Protein AF-A0A4R8MCN5-F1 (afdb_monomer_lite)

Secondary structure (DSSP, 8-state):
-PPPEEEEE-HHHHHHHHHHHHHHHHHHHHHHHHHHHTT------HHHHTT--HHHHHHHHHHHHHHHH-TTS-HHHHHHHHT--SHHHHHHHHHHHHHHT--EEEESS-HHHHHHHHHH-STT-HHHHHHHTTPPPEEEE-HHHHEEEETTEEEE---GGGGEEEE-SHHHHHHHHHHHHHHHHHHHTT--HHHHHHHHHHHHHHHHHHTT----TTTT----

Structure (mmCIF, N/CA/C/O backbone):
data_AF-A0A4R8MCN5-F1
#
_entry.id   AF-A0A4R8MCN5-F1
#
loop_
_atom_site.group_PDB
_atom_site.id
_atom_site.type_symbol
_atom_site.label_atom_id
_atom_site.label_alt_id
_atom_site.label_comp_id
_atom_site.label_asym_id
_atom_site.label_entity_id
_atom_site.label_seq_id
_atom_site.pdbx_PDB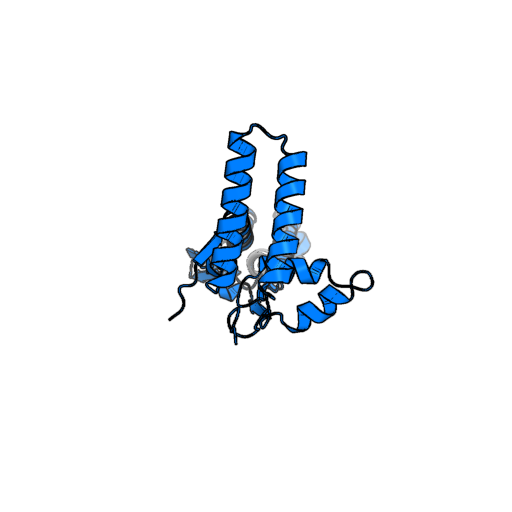_ins_code
_atom_site.Cartn_x
_atom_site.Cartn_y
_atom_site.Cartn_z
_atom_site.occupancy
_atom_site.B_iso_or_equiv
_atom_site.auth_seq_id
_atom_site.auth_comp_id
_atom_site.auth_asym_id
_atom_site.auth_atom_id
_atom_site.pdbx_PDB_model_num
ATOM 1 N N . MET A 1 1 ? 28.648 -15.786 -15.657 1.00 39.69 1 MET A N 1
ATOM 2 C CA . MET A 1 1 ? 27.556 -15.100 -14.932 1.00 39.69 1 MET A CA 1
ATOM 3 C C . MET A 1 1 ? 27.408 -13.731 -15.565 1.00 39.69 1 MET A C 1
ATOM 5 O O . MET A 1 1 ? 28.355 -12.964 -15.480 1.00 39.69 1 MET A O 1
ATOM 9 N N . ARG A 1 2 ? 26.317 -13.465 -16.293 1.00 49.84 2 ARG A N 1
ATOM 10 C CA . ARG A 1 2 ? 26.098 -12.144 -16.905 1.00 49.84 2 ARG A CA 1
ATOM 11 C C . ARG A 1 2 ? 25.697 -11.155 -15.814 1.00 49.84 2 ARG A C 1
ATOM 13 O O . ARG A 1 2 ? 24.770 -11.428 -15.052 1.00 49.84 2 ARG A O 1
ATOM 20 N N . ASN A 1 3 ? 26.426 -10.048 -15.721 1.00 54.88 3 ASN A N 1
ATOM 21 C CA . ASN A 1 3 ? 26.128 -8.972 -14.787 1.00 54.88 3 ASN A CA 1
ATOM 22 C C . ASN A 1 3 ? 24.794 -8.335 -15.191 1.00 54.88 3 ASN A C 1
ATOM 24 O O . ASN A 1 3 ? 24.663 -7.815 -16.295 1.00 54.88 3 ASN A O 1
ATOM 28 N N . LYS A 1 4 ? 23.791 -8.406 -14.309 1.00 66.62 4 LYS A N 1
ATOM 29 C CA . LYS A 1 4 ? 22.603 -7.554 -14.412 1.00 66.62 4 LYS A CA 1
ATOM 30 C C . LYS A 1 4 ? 23.067 -6.123 -14.183 1.00 66.62 4 LYS A C 1
ATOM 32 O O . LYS A 1 4 ? 23.623 -5.841 -13.122 1.00 66.62 4 LYS A O 1
ATOM 37 N N . GLU A 1 5 ? 22.841 -5.244 -15.145 1.00 76.00 5 GLU A N 1
ATOM 38 C CA . GLU A 1 5 ? 23.168 -3.832 -14.989 1.00 76.00 5 GLU A CA 1
ATOM 39 C C . GLU A 1 5 ? 21.899 -3.042 -14.715 1.00 76.00 5 GLU A C 1
ATOM 41 O O . GLU A 1 5 ? 20.904 -3.160 -15.430 1.00 76.00 5 GLU A O 1
ATOM 46 N N . LEU A 1 6 ? 21.908 -2.278 -13.627 1.00 80.19 6 LEU A N 1
ATOM 47 C CA . LEU A 1 6 ? 20.776 -1.448 -13.247 1.00 80.19 6 LEU A CA 1
ATOM 48 C C . LEU A 1 6 ? 20.632 -0.312 -14.260 1.00 80.19 6 LEU A C 1
ATOM 50 O O . LEU A 1 6 ? 21.482 0.568 -14.329 1.00 80.19 6 LEU A O 1
ATOM 54 N N . LEU A 1 7 ? 19.530 -0.321 -15.003 1.00 75.94 7 LEU A N 1
ATOM 55 C CA . LEU A 1 7 ? 19.188 0.742 -15.939 1.00 75.94 7 LEU A CA 1
ATOM 56 C C . LEU A 1 7 ? 18.540 1.920 -15.213 1.00 75.94 7 LEU A C 1
ATOM 58 O O . LEU A 1 7 ? 18.893 3.078 -15.419 1.00 75.94 7 LEU A O 1
ATOM 62 N N . GLN A 1 8 ? 17.555 1.616 -14.375 1.00 81.19 8 GLN A N 1
ATOM 63 C CA . GLN A 1 8 ? 16.770 2.625 -13.685 1.00 81.19 8 GLN A CA 1
ATOM 64 C C . GLN A 1 8 ? 16.222 2.056 -12.385 1.00 81.19 8 GLN A C 1
ATOM 66 O O . GLN A 1 8 ? 15.879 0.881 -12.291 1.00 81.19 8 GLN A O 1
ATOM 71 N N . HIS A 1 9 ? 16.090 2.922 -11.391 1.00 85.69 9 HIS A N 1
ATOM 72 C CA . HIS A 1 9 ? 15.306 2.669 -10.194 1.00 85.69 9 HIS A CA 1
ATOM 73 C C . HIS A 1 9 ? 14.245 3.764 -10.095 1.00 85.69 9 HIS A C 1
ATOM 75 O O . HIS A 1 9 ? 14.597 4.935 -9.952 1.00 85.69 9 HIS A O 1
ATOM 81 N N . ASP A 1 10 ? 12.962 3.406 -10.187 1.00 84.75 10 ASP A N 1
ATOM 82 C CA . ASP A 1 10 ? 11.858 4.344 -9.954 1.00 84.75 10 ASP A CA 1
ATOM 83 C C . ASP A 1 10 ? 11.657 4.567 -8.447 1.00 84.75 10 ASP A C 1
ATOM 85 O O . ASP A 1 10 ? 10.748 4.039 -7.799 1.00 84.75 10 ASP A O 1
ATOM 89 N N . GLN A 1 11 ? 12.569 5.353 -7.873 1.00 90.38 11 GLN A N 1
ATOM 90 C CA . GLN A 1 11 ? 12.555 5.704 -6.456 1.00 90.38 11 GLN A CA 1
ATOM 91 C C . GLN A 1 11 ? 11.275 6.446 -6.070 1.00 90.38 11 GLN A C 1
ATOM 93 O O . GLN A 1 11 ? 10.761 6.260 -4.971 1.00 90.38 11 GLN A O 1
ATOM 98 N N . GLU A 1 12 ? 10.729 7.283 -6.952 1.00 89.81 12 GLU A N 1
ATOM 99 C CA . GLU A 1 12 ? 9.512 8.024 -6.638 1.00 89.81 12 GLU A CA 1
ATOM 100 C C . GLU A 1 12 ? 8.306 7.096 -6.519 1.00 89.81 12 GLU A C 1
ATOM 102 O O . GLU A 1 12 ? 7.503 7.248 -5.592 1.00 89.81 12 GLU A O 1
ATOM 107 N N . TYR A 1 13 ? 8.167 6.134 -7.436 1.00 88.06 13 TYR A N 1
ATOM 108 C CA . TYR A 1 13 ? 7.097 5.151 -7.363 1.00 88.06 13 TYR A CA 1
ATOM 109 C C . TYR A 1 13 ? 7.250 4.241 -6.147 1.00 88.06 13 TYR A C 1
ATOM 111 O O . TYR A 1 13 ? 6.264 4.040 -5.435 1.00 88.06 13 TYR A O 1
ATOM 119 N N . GLU A 1 14 ? 8.470 3.797 -5.832 1.00 92.75 14 GLU A N 1
ATOM 120 C CA . GLU A 1 14 ? 8.752 3.052 -4.600 1.00 92.75 14 GLU A CA 1
ATOM 121 C C . GLU A 1 14 ? 8.308 3.836 -3.358 1.00 92.75 14 GLU A C 1
ATOM 123 O O . GLU A 1 14 ? 7.578 3.315 -2.513 1.00 92.75 14 GLU A O 1
ATOM 128 N N . GLN A 1 15 ? 8.684 5.114 -3.252 1.00 95.81 15 GLN A N 1
ATOM 129 C CA . GLN A 1 15 ? 8.311 5.943 -2.105 1.00 95.81 15 GLN A CA 1
ATOM 130 C C . GLN A 1 15 ? 6.799 6.174 -2.023 1.00 95.81 15 GLN A C 1
ATOM 132 O O . GLN A 1 15 ? 6.232 6.143 -0.929 1.00 95.81 15 GLN A O 1
ATOM 137 N N . ARG A 1 16 ? 6.115 6.379 -3.157 1.00 94.38 16 ARG A N 1
ATOM 138 C CA . ARG A 1 16 ? 4.643 6.459 -3.189 1.00 94.38 16 ARG A CA 1
ATOM 139 C C . ARG A 1 16 ? 4.008 5.148 -2.731 1.00 94.38 16 ARG A C 1
ATOM 141 O O . ARG A 1 16 ? 3.055 5.179 -1.957 1.00 94.38 16 ARG A O 1
ATOM 148 N N . PHE A 1 17 ? 4.545 4.012 -3.170 1.00 94.69 17 PHE A N 1
ATOM 149 C CA . PHE A 1 17 ? 4.073 2.695 -2.761 1.00 94.69 17 PHE A CA 1
ATOM 150 C C . PHE A 1 17 ? 4.235 2.491 -1.250 1.00 94.69 17 PHE A C 1
ATOM 152 O O . PHE A 1 17 ? 3.258 2.182 -0.574 1.00 94.69 17 PHE A O 1
ATOM 159 N N . ILE A 1 18 ? 5.424 2.755 -0.698 1.00 96.44 18 ILE A N 1
ATOM 160 C CA . ILE A 1 18 ? 5.694 2.676 0.746 1.00 96.44 18 ILE A CA 1
ATOM 161 C C . ILE A 1 18 ? 4.731 3.570 1.533 1.00 96.44 18 ILE A C 1
ATOM 163 O O . ILE A 1 18 ? 4.124 3.100 2.494 1.00 96.44 18 ILE A O 1
ATOM 167 N N . LYS A 1 19 ? 4.532 4.825 1.105 1.00 95.62 19 LYS A N 1
ATOM 168 C CA . LYS A 1 19 ? 3.582 5.750 1.745 1.00 95.62 19 LYS A CA 1
ATOM 169 C C . LYS A 1 19 ? 2.155 5.211 1.737 1.00 95.62 19 LYS A C 1
ATOM 171 O O . LYS A 1 19 ? 1.472 5.289 2.750 1.00 95.62 19 LYS A O 1
ATOM 176 N N . ASN A 1 20 ? 1.715 4.607 0.634 1.00 93.81 20 ASN A N 1
ATOM 177 C CA . ASN A 1 20 ? 0.391 3.990 0.566 1.00 93.81 20 ASN A CA 1
ATOM 178 C C . ASN A 1 20 ? 0.242 2.830 1.562 1.00 93.81 20 ASN A C 1
ATOM 180 O O . ASN A 1 20 ? -0.807 2.703 2.186 1.00 93.81 20 ASN A O 1
ATOM 184 N N . ILE A 1 21 ? 1.286 2.016 1.755 1.00 96.50 21 ILE A N 1
ATOM 185 C CA . ILE A 1 21 ? 1.293 0.964 2.785 1.00 96.50 21 ILE A CA 1
ATOM 186 C C . ILE A 1 21 ? 1.273 1.578 4.199 1.00 96.50 21 ILE A C 1
ATOM 188 O O . ILE A 1 21 ? 0.597 1.058 5.085 1.00 96.50 21 ILE A O 1
ATOM 192 N N . GLN A 1 22 ? 1.956 2.708 4.415 1.00 95.75 22 GLN A N 1
ATOM 193 C CA . GLN A 1 22 ? 1.977 3.433 5.696 1.00 95.75 22 GLN A CA 1
ATOM 194 C C . GLN A 1 22 ? 0.625 4.056 6.086 1.00 95.75 22 GLN A C 1
ATOM 196 O O . GLN A 1 22 ? 0.376 4.240 7.276 1.00 95.75 22 GLN A O 1
ATOM 201 N N . LEU A 1 23 ? -0.295 4.281 5.143 1.00 94.38 23 LEU A N 1
ATOM 202 C CA . LEU A 1 23 ? -1.658 4.733 5.467 1.00 94.38 23 LEU A CA 1
ATOM 203 C C . LEU A 1 23 ? -2.412 3.740 6.368 1.00 94.38 23 LEU A C 1
ATOM 205 O O . LEU A 1 23 ? -3.308 4.127 7.116 1.00 94.38 23 LEU A O 1
ATOM 209 N N . VAL A 1 24 ? -2.061 2.453 6.314 1.00 96.00 24 VAL A N 1
ATOM 210 C CA . VAL A 1 24 ? -2.699 1.407 7.121 1.00 96.00 24 VAL A CA 1
ATOM 211 C C . VAL A 1 24 ? -2.459 1.632 8.621 1.00 96.00 24 VAL A C 1
ATOM 213 O O . VAL A 1 24 ? -3.446 1.793 9.343 1.00 96.00 24 VAL A O 1
ATOM 216 N N . PRO A 1 25 ? -1.210 1.673 9.133 1.00 96.38 25 PRO A N 1
ATOM 217 C CA . PRO A 1 25 ? -0.972 1.973 10.542 1.00 96.38 25 PRO A CA 1
ATOM 218 C C . PRO A 1 25 ? -1.459 3.371 10.950 1.00 96.38 25 PRO A C 1
ATOM 220 O O . PRO A 1 25 ? -1.897 3.531 12.086 1.00 96.38 25 PRO A O 1
ATOM 223 N N . GLU A 1 26 ? -1.472 4.359 10.046 1.00 96.00 26 GLU A N 1
ATOM 224 C CA . GLU A 1 26 ? -2.061 5.679 10.327 1.00 96.00 26 GLU A CA 1
ATOM 225 C C . GLU A 1 26 ? -3.566 5.599 10.624 1.00 96.00 26 GLU A C 1
ATOM 227 O O . GLU A 1 26 ? -4.039 6.215 11.580 1.00 96.00 26 GLU A O 1
ATOM 232 N N . ILE A 1 27 ? -4.323 4.806 9.856 1.00 97.31 27 ILE A N 1
ATOM 233 C CA . ILE A 1 27 ? -5.752 4.581 10.121 1.00 97.31 27 ILE A CA 1
ATOM 234 C C . ILE A 1 27 ? -5.952 3.836 11.444 1.00 97.31 27 ILE A C 1
ATOM 236 O O . ILE A 1 27 ? -6.871 4.172 12.190 1.00 97.31 27 ILE A O 1
ATOM 240 N N . LEU A 1 28 ? -5.097 2.861 11.766 1.00 97.56 28 LEU A N 1
ATOM 241 C CA . LEU A 1 28 ? -5.179 2.134 13.038 1.00 97.56 28 LEU A CA 1
ATOM 242 C C . LEU A 1 28 ? -4.939 3.055 14.241 1.00 97.56 28 LEU A C 1
ATOM 244 O O . LEU A 1 28 ? -5.709 3.019 15.201 1.00 97.56 28 LEU A O 1
ATOM 248 N N . GLU A 1 29 ? -3.924 3.919 14.177 1.00 97.12 29 GLU A N 1
ATOM 249 C CA . GLU A 1 29 ? -3.679 4.933 15.210 1.00 97.12 29 GLU A CA 1
ATOM 250 C C . GLU A 1 29 ? -4.826 5.948 15.288 1.00 97.12 29 GLU A C 1
ATOM 252 O O . GLU A 1 29 ? -5.280 6.311 16.376 1.00 97.12 29 GLU A O 1
ATOM 257 N N . ALA A 1 30 ? -5.357 6.391 14.145 1.00 97.19 30 ALA A N 1
ATOM 258 C CA . ALA A 1 30 ? -6.505 7.291 14.112 1.00 97.19 30 ALA A CA 1
ATOM 259 C C . ALA A 1 30 ? -7.751 6.657 14.754 1.00 97.19 30 ALA A C 1
ATOM 261 O O . ALA A 1 30 ? -8.428 7.317 15.544 1.00 97.19 30 ALA A O 1
ATOM 262 N N . ALA A 1 31 ? -8.020 5.377 14.482 1.00 97.69 31 ALA A N 1
ATOM 263 C CA . ALA A 1 31 ? -9.118 4.627 15.084 1.00 97.69 31 ALA A CA 1
ATOM 264 C C . ALA A 1 31 ? -8.932 4.459 16.598 1.00 97.69 31 ALA A C 1
ATOM 266 O O . ALA A 1 31 ? -9.861 4.717 17.362 1.00 97.69 31 ALA A O 1
ATOM 267 N N . LYS A 1 32 ? -7.722 4.110 17.049 1.00 97.00 32 LYS A N 1
ATOM 268 C CA . LYS A 1 32 ? -7.367 4.016 18.474 1.00 97.00 32 LYS A CA 1
ATOM 269 C C . LYS A 1 32 ? -7.594 5.343 19.207 1.00 97.00 32 LYS A C 1
ATOM 271 O O . LYS A 1 32 ? -8.209 5.373 20.271 1.00 97.00 32 LYS A O 1
ATOM 276 N N . ASN A 1 33 ? -7.149 6.449 18.615 1.00 96.75 33 ASN A N 1
ATOM 277 C CA . ASN A 1 33 ? -7.348 7.786 19.172 1.00 96.75 33 ASN A CA 1
ATOM 278 C C . ASN A 1 33 ? -8.823 8.199 19.181 1.00 96.75 33 ASN A C 1
ATOM 280 O O . ASN A 1 33 ? -9.281 8.837 20.127 1.00 96.75 33 ASN A O 1
ATOM 284 N N . GLU A 1 34 ? -9.577 7.844 18.142 1.00 97.56 34 GLU A N 1
ATOM 285 C CA . GLU A 1 34 ? -11.009 8.122 18.081 1.00 97.56 34 GLU A CA 1
ATOM 286 C C . GLU A 1 34 ? -11.785 7.329 19.140 1.00 97.56 34 GLU A C 1
ATOM 288 O O . GLU A 1 34 ? -12.610 7.918 19.827 1.00 97.56 34 GLU A O 1
ATOM 293 N N . LEU A 1 35 ? -11.464 6.051 19.374 1.00 97.50 35 LEU A N 1
ATOM 294 C CA . LEU A 1 35 ? -12.049 5.268 20.474 1.00 97.50 35 LEU A CA 1
ATOM 295 C C . LEU A 1 35 ? -11.851 5.970 21.828 1.00 97.50 35 LEU A C 1
ATOM 297 O O . LEU A 1 35 ? -12.805 6.144 22.588 1.00 97.50 35 LEU A O 1
ATOM 301 N N . SER A 1 36 ? -10.637 6.455 22.100 1.00 95.81 36 SER A N 1
ATOM 302 C CA . SER A 1 36 ? -10.345 7.232 23.311 1.00 95.81 36 SER A CA 1
ATOM 303 C C . SER A 1 36 ? -11.163 8.532 23.394 1.00 95.81 36 SER A C 1
ATOM 305 O O . SER A 1 36 ? -11.709 8.847 24.453 1.00 95.81 36 SER A O 1
ATOM 307 N N . LYS A 1 37 ? -11.305 9.275 22.284 1.00 95.75 37 LYS A N 1
ATOM 308 C CA . LYS A 1 37 ? -12.137 10.497 22.215 1.00 95.75 37 LYS A CA 1
ATOM 309 C C . LYS A 1 37 ? -13.611 10.212 22.482 1.00 95.75 37 LYS A C 1
ATOM 311 O O . LYS A 1 37 ? -14.267 10.987 23.171 1.00 95.75 37 LYS A O 1
ATOM 316 N N . GLN A 1 38 ? -14.096 9.069 22.011 1.00 95.06 38 GLN A N 1
ATOM 317 C CA . GLN A 1 38 ? -15.454 8.581 22.235 1.00 95.06 38 GLN A CA 1
ATOM 318 C C . GLN A 1 38 ? -15.645 7.950 23.630 1.00 95.06 38 GLN A C 1
ATOM 320 O O . GLN A 1 38 ? -16.628 7.263 23.880 1.00 95.06 38 GLN A O 1
ATOM 325 N N . LYS A 1 39 ? -14.728 8.203 24.579 1.00 93.44 39 LYS A N 1
ATOM 326 C CA . LYS A 1 39 ? -14.790 7.745 25.980 1.00 93.44 39 LYS A CA 1
ATOM 327 C C . LYS A 1 39 ? -14.739 6.218 26.148 1.00 93.44 39 LYS A C 1
ATOM 329 O O . LYS A 1 39 ? -15.109 5.705 27.211 1.00 93.44 39 LYS A O 1
ATOM 334 N N . VAL A 1 40 ? -14.230 5.488 25.153 1.00 95.25 40 VAL A N 1
ATOM 335 C CA . VAL A 1 40 ? -13.933 4.057 25.274 1.00 95.25 40 VAL A CA 1
ATOM 336 C C . VAL A 1 40 ? -12.663 3.895 26.108 1.00 95.25 40 VAL A C 1
ATOM 338 O O . VAL A 1 40 ? -11.576 4.279 25.683 1.00 95.25 40 VAL A O 1
ATOM 341 N N . LYS A 1 41 ? -12.768 3.314 27.310 1.00 92.88 41 LYS A N 1
ATOM 342 C CA . LYS A 1 41 ? -11.584 2.952 28.105 1.00 92.88 41 LYS A CA 1
ATOM 343 C C . LYS A 1 41 ? -10.985 1.668 27.544 1.00 92.88 41 LYS A C 1
ATOM 345 O O . LYS A 1 41 ? -11.602 0.610 27.642 1.00 92.88 41 LYS A O 1
ATOM 350 N N . HIS A 1 42 ? -9.780 1.755 26.991 1.00 92.31 42 HIS A N 1
ATOM 351 C CA . HIS A 1 42 ? -9.103 0.613 26.389 1.00 92.31 42 HIS A CA 1
ATOM 352 C C . HIS A 1 42 ? -7.587 0.644 26.606 1.00 92.31 42 HIS A C 1
ATOM 354 O O . HIS A 1 42 ? -6.980 1.699 26.763 1.00 92.31 42 HIS A O 1
ATOM 360 N N . ASN A 1 43 ? -6.964 -0.531 26.548 1.00 93.19 43 ASN A N 1
ATOM 361 C CA . ASN A 1 43 ? -5.512 -0.720 26.455 1.00 93.19 43 ASN A CA 1
ATOM 362 C C . ASN A 1 43 ? -5.095 -1.301 25.089 1.00 93.19 43 ASN A C 1
ATOM 364 O O . ASN A 1 43 ? -3.986 -1.825 24.965 1.00 93.19 43 ASN A O 1
ATOM 368 N N . LEU A 1 44 ? -5.994 -1.203 24.096 1.00 94.56 44 LEU A N 1
ATOM 369 C CA . LEU A 1 44 ? -5.826 -1.757 22.753 1.00 94.56 44 LEU A CA 1
ATOM 370 C C . LEU A 1 44 ? -4.505 -1.322 22.122 1.00 94.56 44 LEU A C 1
ATOM 372 O O . LEU A 1 44 ? -4.116 -0.151 22.171 1.00 94.56 44 LEU A O 1
ATOM 376 N N . LYS A 1 45 ? -3.854 -2.298 21.508 1.00 95.88 45 LYS A N 1
ATOM 377 C CA . LYS A 1 45 ? -2.661 -2.171 20.684 1.00 95.88 45 LYS A CA 1
ATOM 378 C C . LYS A 1 45 ? -3.049 -2.066 19.213 1.00 95.88 45 LYS A C 1
ATOM 380 O O . LYS A 1 45 ? -4.149 -2.464 18.836 1.00 95.88 45 LYS A O 1
ATOM 385 N N . LEU A 1 46 ? -2.149 -1.578 18.359 1.00 95.44 46 LEU A N 1
ATOM 386 C CA . LEU A 1 46 ? -2.400 -1.569 16.909 1.00 95.44 46 LEU A CA 1
ATOM 387 C C . LEU A 1 46 ? -2.686 -2.972 16.368 1.00 95.44 46 LEU A C 1
ATOM 389 O O . LEU A 1 46 ? -3.590 -3.141 15.554 1.00 95.44 46 LEU A O 1
ATOM 393 N N . SER A 1 47 ? -1.981 -3.986 16.876 1.00 95.50 47 SER A N 1
ATOM 394 C CA . SER A 1 47 ? -2.240 -5.387 16.527 1.00 95.50 47 SER A CA 1
ATOM 395 C C . SER A 1 47 ? -3.650 -5.860 16.887 1.00 95.50 47 SER A C 1
ATOM 397 O O . SER A 1 47 ? -4.167 -6.752 16.225 1.00 95.50 47 SER A O 1
ATOM 399 N N . ASP A 1 48 ? -4.293 -5.277 17.901 1.00 95.25 48 ASP A N 1
ATOM 400 C CA . ASP A 1 48 ? -5.659 -5.657 18.286 1.00 95.25 48 ASP A CA 1
ATOM 401 C C . ASP A 1 48 ? -6.697 -5.090 17.306 1.00 95.25 48 ASP A C 1
ATOM 403 O O . ASP A 1 48 ? -7.783 -5.643 17.155 1.00 95.25 48 ASP A O 1
ATOM 407 N N . LEU A 1 49 ? -6.338 -4.008 16.608 1.00 95.81 49 LEU A N 1
ATOM 408 C CA . LEU A 1 49 ? -7.178 -3.308 15.638 1.00 95.81 49 LEU A CA 1
ATOM 409 C C . LEU A 1 49 ? -6.957 -3.790 14.192 1.00 95.81 49 LEU A C 1
ATOM 411 O O . LEU A 1 49 ? -7.710 -3.406 13.300 1.00 95.81 49 LEU A O 1
ATOM 415 N N . GLN A 1 50 ? -5.963 -4.646 13.935 1.00 94.12 50 GLN A N 1
ATOM 416 C CA . GLN A 1 50 ? -5.549 -5.039 12.576 1.00 94.12 50 GLN A CA 1
ATOM 417 C C . GLN A 1 50 ? -6.620 -5.795 11.764 1.00 94.12 50 GLN A C 1
ATOM 419 O O . GLN A 1 50 ? -6.508 -5.948 10.555 1.00 94.12 50 GLN A O 1
ATOM 424 N N . ASN A 1 51 ? -7.669 -6.294 12.418 1.00 91.25 51 ASN A N 1
ATOM 425 C CA . ASN A 1 51 ? -8.802 -6.941 11.752 1.00 91.25 51 ASN A CA 1
ATOM 426 C C . ASN A 1 51 ? -9.863 -5.939 11.259 1.00 91.25 51 ASN A C 1
ATOM 428 O O . ASN A 1 51 ? -10.855 -6.347 10.656 1.00 91.25 51 ASN A O 1
ATOM 432 N N . GLY A 1 52 ? -9.685 -4.644 11.537 1.00 93.44 52 GLY A N 1
ATOM 433 C CA . GLY A 1 52 ? -10.612 -3.604 11.117 1.00 93.44 52 GLY A CA 1
ATOM 434 C C . GLY A 1 52 ? -11.974 -3.681 11.799 1.00 93.44 52 GLY A C 1
ATOM 435 O O . GLY A 1 52 ? -12.967 -3.389 11.150 1.00 93.44 52 GLY A O 1
ATOM 436 N N . LEU A 1 53 ? -12.060 -4.116 13.060 1.00 95.06 53 LEU A N 1
ATOM 437 C CA . LEU A 1 53 ? -13.322 -4.198 13.814 1.00 95.06 53 LEU A CA 1
ATOM 438 C C . LEU A 1 53 ? -13.497 -3.016 14.786 1.00 95.06 53 LEU A C 1
ATOM 440 O O . LEU A 1 53 ? -13.799 -3.203 15.967 1.00 95.06 53 LEU A O 1
ATOM 444 N N . PHE A 1 54 ? -13.291 -1.786 14.311 1.00 97.31 54 PHE A N 1
ATOM 445 C CA . PHE A 1 54 ? -13.267 -0.585 15.156 1.00 97.31 54 PHE A CA 1
ATOM 446 C C . PHE A 1 54 ? -14.628 -0.302 15.796 1.00 97.31 54 PHE A C 1
ATOM 448 O O . PHE A 1 54 ? -14.706 -0.060 17.003 1.00 97.31 54 PHE A O 1
ATOM 455 N N . VAL A 1 55 ? -15.707 -0.382 15.009 1.00 97.25 55 VAL A N 1
ATOM 456 C CA . VAL A 1 55 ? -17.075 -0.145 15.497 1.00 97.25 55 VAL A CA 1
ATOM 457 C C . VAL A 1 55 ? -17.443 -1.177 16.557 1.00 97.25 55 VAL A C 1
ATOM 459 O O . VAL A 1 55 ? -18.022 -0.833 17.580 1.00 97.25 55 VAL A O 1
ATOM 462 N N . LYS A 1 56 ? -17.018 -2.432 16.383 1.00 96.56 56 LYS A N 1
ATOM 463 C CA . LYS A 1 56 ? -17.260 -3.496 17.364 1.00 96.56 56 LYS A CA 1
ATOM 464 C C . LYS A 1 56 ? -16.625 -3.187 18.723 1.00 96.56 56 LYS A C 1
ATOM 466 O O . LYS A 1 56 ? -17.251 -3.433 19.751 1.00 96.56 56 LYS A O 1
ATOM 471 N N . HIS A 1 57 ? -15.409 -2.635 18.751 1.00 96.06 57 HIS A N 1
ATOM 472 C CA . HIS A 1 57 ? -14.773 -2.219 20.007 1.00 96.06 57 HIS A CA 1
ATOM 473 C C . HIS A 1 57 ? -15.560 -1.112 20.713 1.00 96.06 57 HIS A C 1
ATOM 475 O O . HIS A 1 57 ? -15.757 -1.186 21.928 1.00 96.06 57 HIS A O 1
ATOM 481 N N . PHE A 1 58 ? -16.044 -0.124 19.956 1.00 97.50 58 PHE A N 1
ATOM 482 C CA . PHE A 1 58 ? -16.914 0.931 20.472 1.00 97.50 58 PHE A CA 1
ATOM 483 C C . PHE A 1 58 ? -18.227 0.359 21.024 1.00 97.50 58 PHE A C 1
ATOM 485 O O . PHE A 1 58 ? -18.565 0.597 22.187 1.00 97.50 58 PHE A O 1
ATOM 492 N N . THR A 1 59 ? -18.930 -0.447 20.224 1.00 96.38 59 THR A N 1
ATOM 493 C CA . THR A 1 59 ? -20.239 -1.000 20.578 1.00 96.38 59 THR A CA 1
ATOM 494 C C . THR A 1 59 ? -20.162 -1.859 21.829 1.00 96.38 59 THR A C 1
ATOM 496 O O . THR A 1 59 ? -20.851 -1.571 22.805 1.00 96.38 59 THR A O 1
ATOM 499 N N . ASN A 1 60 ? -19.240 -2.825 21.863 1.00 95.81 60 ASN A N 1
ATOM 500 C CA . ASN A 1 60 ? -19.089 -3.735 22.998 1.00 95.81 60 ASN A CA 1
ATOM 501 C C . ASN A 1 60 ? -18.812 -2.991 24.314 1.00 95.81 60 ASN A C 1
ATOM 503 O O . ASN A 1 60 ? -19.345 -3.352 25.369 1.00 95.81 60 ASN A O 1
ATOM 507 N N . TYR A 1 61 ? -17.969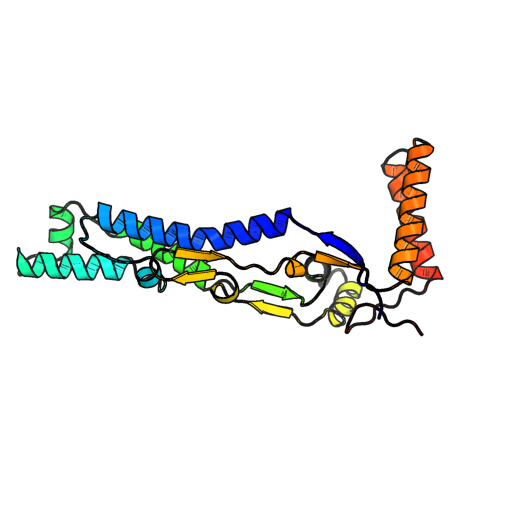 -1.953 24.276 1.00 96.75 61 TYR A N 1
ATOM 508 C CA . TYR A 1 61 ? -17.668 -1.165 25.467 1.00 96.75 61 TYR A CA 1
ATOM 509 C C . TYR A 1 61 ? -18.908 -0.421 25.962 1.00 96.75 61 TYR A C 1
ATOM 511 O O . TYR A 1 61 ? -19.255 -0.516 27.140 1.00 96.75 61 TYR A O 1
ATOM 519 N N . HIS A 1 62 ? -19.588 0.295 25.070 1.00 96.06 62 HIS A N 1
ATOM 520 C CA . HIS A 1 62 ? -20.722 1.133 25.436 1.00 96.06 62 HIS A CA 1
ATOM 521 C C . HIS A 1 62 ? -21.965 0.333 25.816 1.00 96.06 62 HIS A C 1
ATOM 523 O O . HIS A 1 62 ? -22.649 0.726 26.755 1.00 96.06 62 HIS A O 1
ATOM 529 N N . GLU A 1 63 ? -22.215 -0.819 25.195 1.00 95.62 63 GLU A N 1
ATOM 530 C CA . GLU A 1 63 ? -23.251 -1.751 25.655 1.00 95.62 63 GLU A CA 1
ATOM 531 C C . GLU A 1 63 ? -22.956 -2.239 27.076 1.00 95.62 63 GLU A C 1
ATOM 533 O O . GLU A 1 63 ? -23.834 -2.231 27.938 1.00 95.62 63 GLU A O 1
ATOM 538 N N . THR A 1 64 ? -21.695 -2.575 27.366 1.00 95.06 64 THR A N 1
ATOM 539 C CA . THR A 1 64 ? -21.277 -2.976 28.716 1.00 95.06 64 THR A CA 1
ATOM 540 C C . THR A 1 64 ? -21.457 -1.842 29.728 1.00 95.06 64 THR A C 1
ATOM 542 O O . THR A 1 64 ? -21.890 -2.092 30.851 1.00 95.06 64 THR A O 1
ATOM 545 N N . GLN A 1 65 ? -21.126 -0.595 29.368 1.00 94.94 65 GLN A N 1
ATOM 546 C CA . GLN A 1 65 ? -21.336 0.555 30.256 1.00 94.94 65 GLN A CA 1
ATOM 547 C C . GLN A 1 65 ? -22.828 0.832 30.465 1.00 94.94 65 GLN A C 1
ATOM 549 O O . GLN A 1 65 ? -23.256 0.983 31.607 1.00 94.94 65 GLN A O 1
ATOM 554 N N . LYS A 1 66 ? -23.629 0.836 29.394 1.00 95.31 66 LYS A N 1
ATOM 555 C CA . LYS A 1 66 ? -25.086 0.984 29.469 1.00 95.31 66 LYS A CA 1
ATOM 556 C C . LYS A 1 66 ? -25.681 -0.056 30.411 1.00 95.31 66 LYS A C 1
ATOM 558 O O . LYS A 1 66 ? -26.362 0.313 31.354 1.00 95.31 66 LYS A O 1
ATOM 563 N N . ASN A 1 67 ? -25.348 -1.334 30.231 1.00 93.75 67 ASN A N 1
ATOM 564 C CA . ASN A 1 67 ? -25.876 -2.417 31.063 1.00 93.75 67 ASN A CA 1
ATOM 565 C C . ASN A 1 67 ? -25.494 -2.291 32.547 1.00 93.75 67 ASN A C 1
ATOM 567 O O . ASN A 1 67 ? -26.206 -2.804 33.404 1.00 93.75 67 ASN A O 1
ATOM 571 N N . LYS A 1 68 ? -24.391 -1.602 32.865 1.00 93.31 68 LYS A N 1
ATOM 572 C CA . LYS A 1 68 ? -23.963 -1.347 34.249 1.00 93.31 68 LYS A CA 1
ATOM 573 C C . LYS A 1 68 ? -24.665 -0.158 34.897 1.00 93.31 68 LYS A C 1
ATOM 575 O O . LYS A 1 68 ? -24.906 -0.200 36.097 1.00 93.31 68 LYS A O 1
ATOM 580 N N . PHE A 1 69 ? -24.933 0.904 34.140 1.00 89.06 69 PHE A N 1
ATOM 581 C CA . PHE A 1 69 ? -25.434 2.164 34.700 1.00 89.06 69 PHE A CA 1
ATOM 582 C C . PHE A 1 69 ? -26.925 2.397 34.448 1.00 89.06 69 PHE A C 1
ATOM 584 O O . PHE A 1 69 ? -27.586 3.003 35.284 1.00 89.06 69 PHE A O 1
ATOM 591 N N . ILE A 1 70 ? -27.445 1.942 33.305 1.00 89.81 70 ILE A N 1
ATOM 592 C CA . ILE A 1 70 ? -28.832 2.140 32.863 1.00 89.81 70 ILE A CA 1
ATOM 593 C C . ILE A 1 70 ? -29.294 0.905 32.049 1.00 89.81 70 ILE A C 1
ATOM 595 O O . ILE A 1 70 ? -29.435 0.980 30.825 1.00 89.81 70 ILE A O 1
ATOM 599 N N . PRO A 1 71 ? -29.479 -0.266 32.689 1.00 88.31 71 PRO A N 1
ATOM 600 C CA . PRO A 1 71 ? -29.715 -1.535 31.992 1.00 88.31 71 PRO A CA 1
ATOM 601 C C . PRO A 1 71 ? -30.926 -1.513 31.055 1.00 88.31 71 PRO A C 1
ATOM 603 O O . PRO A 1 71 ? -30.833 -2.053 29.952 1.00 88.31 71 PRO A O 1
ATOM 606 N N . ASP A 1 72 ? -31.990 -0.803 31.428 1.00 90.44 72 ASP A N 1
ATOM 607 C CA . ASP A 1 72 ? -33.244 -0.748 30.668 1.00 90.44 72 ASP A CA 1
ATOM 608 C C . ASP A 1 72 ? -33.272 0.335 29.576 1.00 90.44 72 ASP A C 1
ATOM 610 O O . ASP A 1 72 ? -34.228 0.405 28.807 1.00 90.44 72 ASP A O 1
ATOM 614 N N . ALA A 1 73 ? -32.241 1.185 29.475 1.00 88.25 73 ALA A N 1
ATOM 615 C CA . ALA A 1 73 ? -32.198 2.210 28.432 1.00 88.25 73 ALA A CA 1
ATOM 616 C C . ALA A 1 73 ? -32.012 1.595 27.040 1.00 88.25 73 ALA A C 1
ATOM 618 O O . ALA A 1 73 ? -31.257 0.630 26.867 1.00 88.25 73 ALA A O 1
ATOM 619 N N . ASP A 1 74 ? -32.624 2.212 26.028 1.00 93.69 74 ASP A N 1
ATOM 620 C CA . ASP A 1 74 ? -32.276 1.947 24.636 1.00 93.69 74 ASP A CA 1
ATOM 621 C C . ASP A 1 74 ? -30.810 2.333 24.373 1.00 93.69 74 ASP A C 1
ATOM 623 O O . ASP A 1 74 ? -30.298 3.334 24.885 1.00 93.69 74 ASP A O 1
ATOM 627 N N . TYR A 1 75 ? -30.108 1.528 23.576 1.00 92.81 75 TYR A N 1
ATOM 628 C CA . TYR A 1 75 ? -28.691 1.759 23.304 1.00 92.81 75 TYR A CA 1
ATOM 629 C C . TYR A 1 75 ? -28.453 3.066 22.538 1.00 92.81 75 TYR A C 1
ATOM 631 O O . TYR A 1 75 ? -27.542 3.818 22.886 1.00 92.81 75 TYR A O 1
ATOM 639 N N . ASN A 1 76 ? -29.285 3.389 21.545 1.00 92.75 76 ASN A N 1
ATOM 640 C CA . ASN A 1 76 ? -29.123 4.618 20.769 1.00 92.75 76 ASN A CA 1
ATOM 641 C C . ASN A 1 76 ? -29.456 5.853 21.607 1.00 92.75 76 ASN A C 1
ATOM 643 O O . ASN A 1 76 ? -28.807 6.890 21.464 1.00 92.75 76 ASN A O 1
ATOM 647 N N . GLU A 1 77 ? -30.445 5.755 22.494 1.00 91.88 77 GLU A N 1
ATOM 648 C CA . GLU A 1 77 ? -30.744 6.816 23.454 1.00 91.88 77 GLU A CA 1
ATOM 649 C C . GLU A 1 77 ? -29.584 7.035 24.436 1.00 91.88 77 GLU A C 1
ATOM 651 O O . GLU A 1 77 ? -29.159 8.173 24.636 1.00 91.88 77 GLU A O 1
ATOM 656 N N . TYR A 1 78 ? -28.979 5.959 24.952 1.00 93.31 78 TYR A N 1
ATOM 657 C CA . TYR A 1 78 ? -27.758 6.032 25.760 1.00 93.31 78 TYR A CA 1
ATOM 658 C C . TYR A 1 78 ? -26.610 6.745 25.023 1.00 93.31 78 TYR A C 1
ATOM 660 O O . TYR A 1 78 ? -25.961 7.623 25.602 1.00 93.31 78 TYR A O 1
ATOM 668 N N . LEU A 1 79 ? -26.369 6.410 23.749 1.00 94.44 79 LEU A N 1
ATOM 669 C CA . LEU A 1 79 ? -25.331 7.064 22.945 1.00 94.44 79 LEU A CA 1
ATOM 670 C C . LEU A 1 79 ? -25.602 8.568 22.785 1.00 94.44 79 LEU A C 1
ATOM 672 O O . LEU A 1 79 ? -24.696 9.379 22.996 1.00 94.44 79 LEU A O 1
ATOM 676 N N . LYS A 1 80 ? -26.857 8.949 22.501 1.00 93.06 80 LYS A N 1
ATOM 677 C CA . LYS A 1 80 ? -27.284 10.356 22.400 1.00 93.06 80 LYS A CA 1
ATOM 678 C C . LYS A 1 80 ? -27.068 11.114 23.708 1.00 93.06 80 LYS A C 1
ATOM 680 O O . LYS A 1 80 ? -26.498 12.200 23.683 1.00 93.06 80 LYS A O 1
ATOM 685 N N . LEU A 1 81 ? -27.467 10.534 24.842 1.00 91.06 81 LEU A N 1
ATOM 686 C CA . LEU A 1 81 ? -27.272 11.130 26.170 1.00 91.06 81 LEU A CA 1
ATOM 687 C C . LEU A 1 81 ? -25.787 11.322 26.504 1.00 91.06 81 LEU A C 1
ATOM 689 O O . LEU A 1 81 ? -25.406 12.313 27.124 1.00 91.06 81 LEU A O 1
ATOM 693 N N . CYS A 1 82 ? -24.935 10.392 26.072 1.00 90.38 82 CYS A N 1
ATOM 694 C CA . CYS A 1 82 ? -23.492 10.462 26.291 1.00 90.38 82 CYS A CA 1
ATOM 695 C C . CYS A 1 82 ? -22.754 11.380 25.296 1.00 90.38 82 CYS A C 1
ATOM 697 O O . CYS A 1 82 ? -21.571 11.679 25.527 1.00 90.38 82 CYS A O 1
ATOM 699 N N . GLY A 1 83 ? -23.436 11.823 24.230 1.00 92.19 83 GLY A N 1
ATOM 700 C CA . GLY A 1 83 ? -22.888 12.653 23.156 1.00 92.19 83 GLY A CA 1
ATOM 701 C C . GLY A 1 83 ? -21.796 11.946 22.353 1.00 92.19 83 GLY A C 1
ATOM 702 O O . GLY A 1 83 ? -20.767 12.554 22.073 1.00 92.19 83 GLY A O 1
ATOM 703 N N . ILE A 1 84 ? -21.982 10.655 22.072 1.00 93.38 84 ILE A N 1
ATOM 704 C CA . ILE A 1 84 ? -21.002 9.784 21.406 1.00 93.38 84 ILE A CA 1
ATOM 705 C C . ILE A 1 84 ? -21.639 9.071 20.215 1.00 93.38 84 ILE A C 1
ATOM 707 O O . ILE A 1 84 ? -22.832 8.764 20.228 1.00 93.38 84 ILE A O 1
ATOM 711 N N . ASP A 1 85 ? -20.834 8.767 19.202 1.00 93.56 85 ASP A N 1
ATOM 712 C CA . ASP A 1 85 ? -21.285 8.043 18.017 1.00 93.56 85 ASP A CA 1
ATOM 713 C C . ASP A 1 85 ? -20.145 7.273 17.336 1.00 93.56 85 ASP A C 1
ATOM 715 O O . ASP A 1 85 ? -18.960 7.496 17.590 1.00 93.56 85 ASP A O 1
ATOM 719 N N . ALA A 1 86 ? -20.522 6.338 16.463 1.00 93.56 86 ALA A N 1
ATOM 720 C CA . ALA A 1 86 ? -19.588 5.464 15.761 1.00 93.56 86 ALA A CA 1
ATOM 721 C C . ALA A 1 86 ? -19.342 5.870 14.300 1.00 93.56 86 ALA A C 1
ATOM 723 O O . ALA A 1 86 ? -18.629 5.152 13.602 1.00 93.56 86 ALA A O 1
ATOM 724 N N . ASN A 1 87 ? -19.902 6.981 13.804 1.00 95.38 87 ASN A N 1
ATOM 725 C CA . ASN A 1 87 ? -19.906 7.283 12.366 1.00 95.38 87 ASN A CA 1
ATOM 726 C C . ASN A 1 87 ? -18.483 7.421 11.823 1.00 95.38 87 ASN A C 1
ATOM 728 O O . ASN A 1 87 ? -18.110 6.785 10.839 1.00 95.38 87 ASN A O 1
ATOM 732 N N . LYS A 1 88 ? -17.639 8.180 12.526 1.00 96.31 88 LYS A N 1
ATOM 733 C CA . LYS A 1 88 ? -16.242 8.366 12.127 1.00 96.31 88 LYS A CA 1
ATOM 734 C C . LYS A 1 88 ? -15.428 7.069 12.214 1.00 96.31 88 LYS A C 1
ATOM 736 O O . LYS A 1 88 ? -14.553 6.837 11.381 1.00 96.31 88 LYS A O 1
ATOM 741 N N . LEU A 1 89 ? -15.718 6.212 13.198 1.00 97.31 89 LEU A N 1
ATOM 742 C CA . LEU A 1 89 ? -15.111 4.881 13.301 1.00 97.31 89 LEU A CA 1
ATOM 743 C C . LEU A 1 89 ? -15.546 3.986 12.133 1.00 97.31 89 LEU A C 1
ATOM 745 O O . LEU A 1 89 ? -14.699 3.304 11.562 1.00 97.31 89 LEU A O 1
ATOM 749 N N . ALA A 1 90 ? -16.819 4.035 11.734 1.00 97.25 90 ALA A N 1
ATOM 750 C CA . ALA A 1 90 ? -17.359 3.284 10.602 1.00 97.25 90 ALA A CA 1
ATOM 751 C C . ALA A 1 90 ? -16.746 3.727 9.261 1.00 97.25 90 ALA A C 1
ATOM 753 O O . ALA A 1 90 ? -16.400 2.886 8.425 1.00 97.25 90 ALA A O 1
ATOM 754 N N . ASP A 1 91 ? -16.534 5.033 9.074 1.00 97.12 91 ASP A N 1
ATOM 755 C CA . ASP A 1 91 ? -15.837 5.573 7.902 1.00 97.12 91 ASP A CA 1
ATOM 756 C C . ASP A 1 91 ? -14.388 5.076 7.826 1.00 97.12 91 ASP A C 1
ATOM 758 O O . ASP A 1 91 ? -13.923 4.642 6.766 1.00 97.12 91 ASP A O 1
ATOM 762 N N . MET A 1 92 ? -13.664 5.112 8.951 1.00 97.31 92 MET A N 1
ATOM 763 C CA . MET A 1 92 ? -12.291 4.605 9.033 1.00 97.31 92 MET A CA 1
ATOM 764 C C . MET A 1 92 ? -12.233 3.094 8.808 1.00 97.31 92 MET A C 1
ATOM 766 O O . MET A 1 92 ? -11.379 2.633 8.058 1.00 97.31 92 MET A O 1
ATOM 770 N N . GLU A 1 93 ? -13.159 2.334 9.390 1.00 97.56 93 GLU A N 1
ATOM 771 C CA . GLU A 1 93 ? -13.280 0.886 9.204 1.00 97.56 93 GLU A CA 1
ATOM 772 C C . GLU A 1 93 ? -13.525 0.528 7.731 1.00 97.56 93 GLU A C 1
ATOM 774 O O . GLU A 1 93 ? -12.867 -0.356 7.181 1.00 97.56 93 GLU A O 1
ATOM 779 N N . THR A 1 94 ? -14.404 1.267 7.053 1.00 96.31 94 THR A N 1
ATOM 780 C CA . THR A 1 94 ? -14.681 1.080 5.622 1.00 96.31 94 THR A CA 1
ATOM 781 C C . THR A 1 94 ? -13.445 1.356 4.767 1.00 96.31 94 THR A C 1
ATOM 783 O O . THR A 1 94 ? -13.130 0.586 3.858 1.00 96.31 94 THR A O 1
ATOM 786 N N . ARG A 1 95 ? -12.723 2.449 5.045 1.00 94.69 95 ARG A N 1
ATOM 787 C CA . ARG A 1 95 ? -11.470 2.775 4.342 1.00 94.69 95 ARG A CA 1
ATOM 788 C C . ARG A 1 95 ? -10.398 1.722 4.602 1.00 94.69 95 ARG A C 1
ATOM 790 O O . ARG A 1 95 ? -9.726 1.311 3.664 1.00 94.69 95 ARG A O 1
ATOM 797 N N . TYR A 1 96 ? -10.279 1.264 5.844 1.00 95.94 96 TYR A N 1
ATOM 798 C CA . TYR A 1 96 ? -9.314 0.252 6.250 1.00 95.94 96 TYR A CA 1
ATOM 799 C C . TYR A 1 96 ? -9.541 -1.077 5.529 1.00 95.94 96 TYR A C 1
ATOM 801 O O . TYR A 1 96 ? -8.621 -1.593 4.902 1.00 95.94 96 TYR A O 1
ATOM 809 N N . LYS A 1 97 ? -10.776 -1.593 5.528 1.00 94.56 97 LYS A N 1
ATOM 810 C CA . LYS A 1 97 ? -11.116 -2.854 4.846 1.00 94.56 97 LYS A CA 1
ATOM 811 C C . LYS A 1 97 ? -10.826 -2.797 3.349 1.00 94.56 97 LYS A C 1
ATOM 813 O O . LYS A 1 97 ? -10.242 -3.729 2.810 1.00 94.56 97 LYS A O 1
ATOM 818 N N . LYS A 1 98 ? -11.113 -1.662 2.699 1.00 92.44 98 LYS A N 1
ATOM 819 C CA . LYS A 1 98 ? -10.740 -1.455 1.292 1.00 92.44 98 LYS A CA 1
ATOM 820 C C . LYS A 1 98 ? -9.239 -1.586 1.054 1.00 92.44 98 LYS A C 1
ATOM 822 O O . LYS A 1 98 ? -8.875 -2.073 -0.005 1.00 92.44 98 LYS A O 1
ATOM 827 N N . LEU A 1 99 ? -8.393 -1.149 1.992 1.00 92.38 99 LEU A N 1
ATOM 828 C CA . LEU A 1 99 ? -6.937 -1.298 1.888 1.00 92.38 99 LEU A CA 1
ATOM 829 C C . LEU A 1 99 ? -6.489 -2.750 2.094 1.00 92.38 99 LEU A C 1
ATOM 831 O O . LEU A 1 99 ? -5.578 -3.191 1.400 1.00 92.38 99 LEU A O 1
ATOM 835 N N . LEU A 1 100 ? -7.131 -3.493 3.004 1.00 91.69 100 LEU A N 1
ATOM 836 C CA . LEU A 1 100 ? -6.834 -4.916 3.225 1.00 91.69 100 LEU A CA 1
ATOM 837 C C . LEU A 1 100 ? -7.111 -5.767 1.980 1.00 91.69 100 LEU A C 1
ATOM 839 O O . LEU A 1 100 ? -6.369 -6.704 1.697 1.00 91.69 100 LEU A O 1
ATOM 843 N N . ASP A 1 101 ? -8.159 -5.419 1.232 1.00 91.44 101 ASP A N 1
ATOM 844 C CA . ASP A 1 101 ? -8.585 -6.158 0.042 1.00 91.44 101 ASP A CA 1
ATOM 845 C C . ASP A 1 101 ? -7.734 -5.850 -1.207 1.00 91.44 101 ASP A C 1
ATOM 847 O O . ASP A 1 101 ? -7.913 -6.481 -2.256 1.00 91.44 101 ASP A O 1
ATOM 851 N N . ILE A 1 102 ? -6.802 -4.887 -1.131 1.00 93.19 102 ILE A N 1
ATOM 852 C CA . ILE A 1 102 ? -5.940 -4.540 -2.265 1.00 93.19 102 ILE A CA 1
ATOM 853 C C . ILE A 1 102 ? -4.949 -5.671 -2.527 1.00 93.19 102 ILE A C 1
ATOM 855 O O . ILE A 1 102 ? -4.145 -6.059 -1.680 1.00 93.19 102 ILE A O 1
ATOM 859 N N . LYS A 1 103 ? -4.962 -6.136 -3.775 1.00 95.12 103 LYS A N 1
ATOM 860 C CA . LYS A 1 103 ? -3.951 -7.030 -4.331 1.00 95.12 103 LYS A CA 1
ATOM 861 C C . LYS A 1 103 ? -2.931 -6.212 -5.107 1.00 95.12 103 LYS A C 1
ATOM 863 O O . LYS A 1 103 ? -3.305 -5.371 -5.923 1.00 95.12 103 LYS A O 1
ATOM 868 N N . TYR A 1 104 ? -1.656 -6.506 -4.901 1.00 94.25 104 TYR A N 1
ATOM 869 C CA . TYR A 1 104 ? -0.541 -5.816 -5.538 1.00 94.25 104 TYR A CA 1
ATOM 870 C C . TYR A 1 104 ? 0.146 -6.752 -6.540 1.00 94.25 104 TYR A C 1
ATOM 872 O O . TYR A 1 104 ? 1.003 -7.551 -6.155 1.00 94.25 104 TYR A O 1
ATOM 880 N N . PRO A 1 105 ? -0.254 -6.729 -7.821 1.00 93.75 105 PRO A N 1
ATOM 881 C CA . PRO A 1 105 ? 0.393 -7.530 -8.847 1.00 93.75 105 PRO A CA 1
ATOM 882 C C . PRO A 1 105 ? 1.715 -6.898 -9.284 1.00 93.75 105 PRO A C 1
ATOM 884 O O . PRO A 1 105 ? 1.717 -5.812 -9.858 1.00 93.75 105 PRO A O 1
ATOM 887 N N . PHE A 1 106 ? 2.816 -7.624 -9.119 1.00 91.00 106 PHE A N 1
ATOM 888 C CA . PHE A 1 106 ? 4.110 -7.258 -9.687 1.00 91.00 106 PHE A CA 1
ATOM 889 C C . PHE A 1 106 ? 4.611 -8.349 -10.626 1.00 91.00 106 PHE A C 1
ATOM 891 O O . PHE A 1 106 ? 4.437 -9.541 -10.378 1.00 91.00 106 PHE A O 1
ATOM 898 N N . TYR A 1 107 ? 5.262 -7.944 -11.710 1.00 87.75 107 TYR A N 1
ATOM 899 C CA . TYR A 1 107 ? 6.028 -8.881 -12.527 1.00 87.75 107 TYR A CA 1
ATOM 900 C C . TYR A 1 107 ? 7.318 -9.207 -11.775 1.00 87.75 107 TYR A C 1
ATOM 902 O O . TYR A 1 107 ? 7.894 -8.321 -11.145 1.00 87.75 107 TYR A O 1
ATOM 910 N N . THR A 1 108 ? 7.777 -10.459 -11.822 1.00 82.44 108 THR A N 1
ATOM 911 C CA . THR A 1 108 ? 8.974 -10.875 -11.067 1.00 82.44 108 THR A CA 1
ATOM 912 C C . THR A 1 108 ? 10.240 -10.117 -11.470 1.00 82.44 108 THR A C 1
ATOM 914 O O . THR A 1 108 ? 11.154 -9.995 -10.655 1.00 82.44 108 THR A O 1
ATOM 917 N N . HIS A 1 109 ? 10.285 -9.581 -12.693 1.00 76.94 109 HIS A N 1
ATOM 918 C CA . HIS A 1 109 ? 11.372 -8.759 -13.217 1.00 76.94 109 HIS A CA 1
ATOM 919 C C . HIS A 1 109 ? 10.825 -7.599 -14.056 1.00 76.94 109 HIS A C 1
ATOM 921 O O . HIS A 1 109 ? 9.838 -7.777 -14.771 1.00 76.94 109 HIS A O 1
ATOM 927 N N . ASN A 1 110 ? 11.502 -6.444 -14.006 1.00 79.62 110 ASN A N 1
ATOM 928 C CA . ASN A 1 110 ? 11.237 -5.270 -14.848 1.00 79.62 110 ASN A CA 1
ATOM 929 C C . ASN A 1 110 ? 9.743 -4.880 -14.889 1.00 79.62 110 ASN A C 1
ATOM 931 O O . ASN A 1 110 ? 9.156 -4.745 -15.965 1.00 79.62 110 ASN A O 1
ATOM 935 N N . HIS A 1 111 ? 9.121 -4.736 -13.712 1.00 86.00 111 HIS A N 1
ATOM 936 C CA . HIS A 1 111 ? 7.674 -4.544 -13.583 1.00 86.00 111 HIS A CA 1
ATOM 937 C C . HIS A 1 111 ? 7.126 -3.383 -14.404 1.00 86.00 111 HIS A C 1
ATOM 939 O O . HIS A 1 111 ? 6.205 -3.602 -15.191 1.00 86.00 111 HIS A O 1
ATOM 945 N N . ASP A 1 112 ? 7.718 -2.199 -14.280 1.00 80.50 112 ASP A N 1
ATOM 946 C CA . ASP A 1 112 ? 7.215 -0.988 -14.935 1.00 80.50 112 ASP A CA 1
ATOM 947 C C . ASP A 1 112 ? 7.190 -1.125 -16.463 1.00 80.50 112 ASP A C 1
ATOM 949 O O . ASP A 1 112 ? 6.257 -0.674 -17.131 1.00 80.50 112 ASP A O 1
ATOM 953 N N . TYR A 1 113 ? 8.178 -1.821 -17.033 1.00 82.44 113 TYR A N 1
ATOM 954 C CA . TYR A 1 113 ? 8.230 -2.087 -18.468 1.00 82.44 113 TYR A CA 1
ATOM 955 C C . TYR A 1 113 ? 7.058 -2.966 -18.920 1.00 82.44 113 TYR A C 1
ATOM 957 O O . TYR A 1 113 ? 6.324 -2.600 -19.842 1.00 82.44 113 TYR A O 1
ATOM 965 N N . TRP A 1 114 ? 6.854 -4.107 -18.257 1.00 84.50 114 TRP A N 1
ATOM 966 C CA . TRP A 1 114 ? 5.799 -5.053 -18.619 1.00 84.50 114 TRP A CA 1
ATOM 967 C C . TRP A 1 114 ? 4.404 -4.520 -18.308 1.00 84.50 114 TRP A C 1
ATOM 969 O O . TRP A 1 114 ? 3.494 -4.708 -19.111 1.00 84.50 114 TRP A O 1
ATOM 979 N N . GLN A 1 115 ? 4.238 -3.780 -17.211 1.00 84.94 115 GLN A N 1
ATOM 980 C CA . GLN A 1 115 ? 2.997 -3.072 -16.903 1.00 84.94 115 GLN A CA 1
ATOM 981 C C . GLN A 1 115 ? 2.698 -1.999 -17.961 1.00 84.94 115 GLN A C 1
ATOM 983 O O . GLN A 1 115 ? 1.559 -1.864 -18.407 1.00 84.94 115 GLN A O 1
ATOM 988 N N . GLY A 1 116 ? 3.720 -1.278 -18.430 1.00 78.88 116 GLY A N 1
ATOM 989 C CA . GLY A 1 116 ? 3.584 -0.314 -19.517 1.00 78.88 116 GLY A CA 1
ATOM 990 C C . GLY A 1 116 ? 3.235 -0.960 -20.862 1.00 78.88 116 GLY A C 1
ATOM 991 O O . GLY A 1 116 ? 2.490 -0.374 -21.649 1.00 78.88 116 GLY A O 1
ATOM 992 N N . ILE A 1 117 ? 3.757 -2.153 -21.168 1.00 78.81 117 ILE A N 1
ATOM 993 C CA . ILE A 1 117 ? 3.303 -2.935 -22.332 1.00 78.81 117 ILE A CA 1
ATOM 994 C C . ILE A 1 117 ? 1.852 -3.360 -22.128 1.00 78.81 117 ILE A C 1
ATOM 996 O O . ILE A 1 117 ? 1.049 -3.148 -23.026 1.00 78.81 117 ILE A O 1
ATOM 1000 N N . GLU A 1 118 ? 1.501 -3.886 -20.956 1.00 84.81 118 GLU A N 1
ATOM 1001 C CA . GLU A 1 118 ? 0.156 -4.372 -20.646 1.00 84.81 118 GLU A CA 1
ATOM 1002 C C . GLU A 1 118 ? -0.909 -3.289 -20.796 1.00 84.81 118 GLU A C 1
ATOM 1004 O O . GLU A 1 118 ? -1.906 -3.509 -21.475 1.00 84.81 118 GLU A O 1
ATOM 1009 N N . GLY A 1 119 ? -0.662 -2.090 -20.264 1.00 80.69 119 GLY A N 1
ATOM 1010 C CA . GLY A 1 119 ? -1.585 -0.961 -20.399 1.00 80.69 119 GLY A CA 1
ATOM 1011 C C . GLY A 1 119 ? -1.744 -0.440 -21.834 1.00 80.69 119 GLY A C 1
ATOM 1012 O O . GLY A 1 119 ? -2.729 0.231 -22.135 1.00 80.69 119 GLY A O 1
ATOM 1013 N N . ARG A 1 120 ? -0.789 -0.734 -22.728 1.00 77.44 120 ARG A N 1
ATOM 1014 C CA . ARG A 1 120 ? -0.829 -0.355 -24.155 1.00 77.44 120 ARG A CA 1
ATOM 1015 C C . ARG A 1 120 ? -1.270 -1.500 -25.065 1.00 77.44 120 ARG A C 1
ATOM 1017 O O . ARG A 1 120 ? -1.648 -1.257 -26.212 1.00 77.44 120 ARG A O 1
ATOM 1024 N N . ALA A 1 121 ? -1.191 -2.733 -24.581 1.00 72.38 121 ALA A N 1
ATOM 1025 C CA . ALA A 1 121 ? -1.638 -3.913 -25.285 1.00 72.38 121 ALA A CA 1
ATOM 1026 C C . ALA A 1 121 ? -3.169 -3.936 -25.307 1.00 72.38 121 ALA A C 1
ATOM 1028 O O . ALA A 1 121 ? -3.848 -3.640 -24.328 1.00 72.38 121 ALA A O 1
ATOM 1029 N N . GLY A 1 122 ? -3.733 -4.267 -26.461 1.00 66.69 122 GLY A N 1
ATOM 1030 C CA . GLY A 1 122 ? -5.174 -4.260 -26.665 1.00 66.69 122 GLY A CA 1
ATOM 1031 C C . GLY A 1 122 ? -5.515 -4.328 -28.145 1.00 66.69 122 GLY A C 1
ATOM 1032 O O . GLY A 1 122 ? -4.641 -4.550 -28.984 1.00 66.69 122 GLY A O 1
ATOM 1033 N N . ARG A 1 123 ? -6.789 -4.090 -28.483 1.00 58.12 123 ARG A N 1
ATOM 1034 C CA . ARG A 1 123 ? -7.286 -4.168 -29.873 1.00 58.12 123 ARG A CA 1
ATOM 1035 C C . ARG A 1 123 ? -6.502 -3.305 -30.867 1.00 58.12 123 ARG A C 1
ATOM 1037 O O . ARG A 1 123 ? -6.459 -3.641 -32.042 1.00 58.12 123 ARG A O 1
ATOM 1044 N N . LEU A 1 124 ? -5.902 -2.209 -30.405 1.00 62.00 124 LEU A N 1
ATOM 1045 C CA . LEU A 1 124 ? -5.215 -1.230 -31.250 1.00 62.00 124 LEU A CA 1
ATOM 1046 C C . LEU A 1 124 ? -3.726 -1.532 -31.471 1.00 62.00 124 LEU A C 1
ATOM 1048 O O . LEU A 1 124 ? -3.109 -0.863 -32.295 1.00 62.00 124 LEU A O 1
ATOM 1052 N N . ASN A 1 125 ? -3.135 -2.505 -30.764 1.00 70.38 125 ASN A N 1
ATOM 1053 C CA . ASN A 1 125 ? -1.719 -2.832 -30.951 1.00 70.38 125 ASN A CA 1
ATOM 1054 C C . ASN A 1 125 ? -1.420 -4.337 -30.782 1.00 70.38 125 ASN A C 1
ATOM 1056 O O . ASN A 1 125 ? -0.873 -4.756 -29.757 1.00 70.38 125 ASN A O 1
ATOM 1060 N N . PRO A 1 126 ? -1.784 -5.171 -31.779 1.00 73.62 126 PRO A N 1
ATOM 1061 C CA . PRO A 1 126 ? -1.636 -6.628 -31.705 1.00 73.62 126 PRO A CA 1
ATOM 1062 C C . PRO A 1 126 ? -0.196 -7.109 -31.483 1.00 73.62 126 PRO A C 1
ATOM 1064 O O . PRO A 1 126 ? 0.009 -8.134 -30.839 1.00 73.62 126 PRO A O 1
ATOM 1067 N N . SER A 1 127 ? 0.809 -6.361 -31.950 1.00 71.81 127 SER A N 1
ATOM 1068 C CA . SER A 1 127 ? 2.222 -6.706 -31.736 1.00 71.81 127 SER A CA 1
ATOM 1069 C C . SER A 1 127 ? 2.617 -6.670 -30.256 1.00 71.81 127 SER A C 1
ATOM 1071 O O . SER A 1 127 ? 3.445 -7.466 -29.823 1.00 71.81 127 SER A O 1
ATOM 1073 N N . LEU A 1 128 ? 1.991 -5.802 -29.452 1.00 73.19 128 LEU A N 1
ATOM 1074 C CA . LEU A 1 128 ? 2.214 -5.753 -28.006 1.00 73.19 128 LEU A CA 1
ATOM 1075 C C . LEU A 1 128 ? 1.497 -6.884 -27.266 1.00 73.19 128 LEU A C 1
ATOM 1077 O O . LEU A 1 128 ? 1.979 -7.318 -26.227 1.00 73.19 128 LEU A O 1
ATOM 1081 N N . VAL A 1 129 ? 0.376 -7.379 -27.800 1.00 78.06 129 VAL A N 1
ATOM 1082 C CA . VAL A 1 129 ? -0.310 -8.559 -27.249 1.00 78.06 129 VAL A CA 1
ATOM 1083 C C . VAL A 1 129 ? 0.556 -9.800 -27.423 1.00 78.06 129 VAL A C 1
ATOM 1085 O O . VAL A 1 129 ? 0.699 -10.574 -26.482 1.00 78.06 129 VAL A O 1
ATOM 1088 N N . GLU A 1 130 ? 1.173 -9.966 -28.595 1.00 75.44 130 GLU A N 1
ATOM 1089 C CA . GLU A 1 130 ? 2.119 -11.063 -28.811 1.00 75.44 130 GLU A CA 1
ATOM 1090 C C . GLU A 1 130 ? 3.320 -10.933 -27.874 1.00 75.44 130 GLU A C 1
ATOM 1092 O O . GLU A 1 130 ? 3.678 -11.890 -27.195 1.00 75.44 130 GLU A O 1
ATOM 1097 N N . LYS A 1 131 ? 3.849 -9.713 -27.733 1.00 70.88 131 LYS A N 1
ATOM 1098 C CA . LYS A 1 131 ? 4.946 -9.420 -26.809 1.00 70.88 131 LYS A CA 1
ATOM 1099 C C . LYS A 1 131 ? 4.593 -9.696 -25.345 1.00 70.88 131 LYS A C 1
ATOM 1101 O O . LYS A 1 131 ? 5.455 -10.103 -24.585 1.00 70.88 131 LYS A O 1
ATOM 1106 N N . LEU A 1 132 ? 3.344 -9.523 -24.911 1.00 78.56 132 LEU A N 1
ATOM 1107 C CA . LEU A 1 132 ? 2.945 -9.862 -23.536 1.00 78.56 132 LEU A CA 1
ATOM 1108 C C . LEU A 1 132 ? 3.014 -11.354 -23.218 1.00 78.56 132 LEU A C 1
ATOM 1110 O O . LEU A 1 132 ? 3.108 -1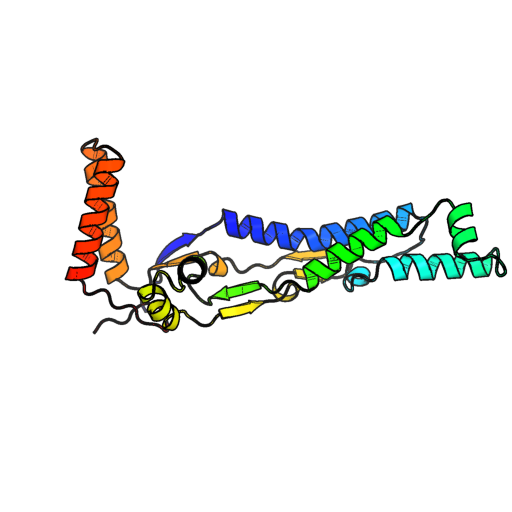1.699 -22.043 1.00 78.56 132 LEU A O 1
ATOM 1114 N N . LYS A 1 133 ? 2.979 -12.243 -24.219 1.00 82.69 133 LYS A N 1
ATOM 1115 C CA . LYS A 1 133 ? 3.173 -13.684 -23.980 1.00 82.69 133 LYS A CA 1
ATOM 1116 C C . LYS A 1 133 ? 4.569 -13.996 -23.443 1.00 82.69 133 LYS A C 1
ATOM 1118 O O . LYS A 1 133 ? 4.775 -15.042 -22.842 1.00 82.69 133 LYS A O 1
ATOM 1123 N N . GLU A 1 134 ? 5.499 -13.076 -23.658 1.00 76.44 134 GLU A N 1
ATOM 1124 C CA . GLU A 1 134 ? 6.878 -13.118 -23.194 1.00 76.44 134 GLU A CA 1
ATOM 1125 C C . GLU A 1 134 ? 7.045 -12.521 -21.788 1.00 76.44 134 GLU A C 1
ATOM 1127 O O . GLU A 1 134 ?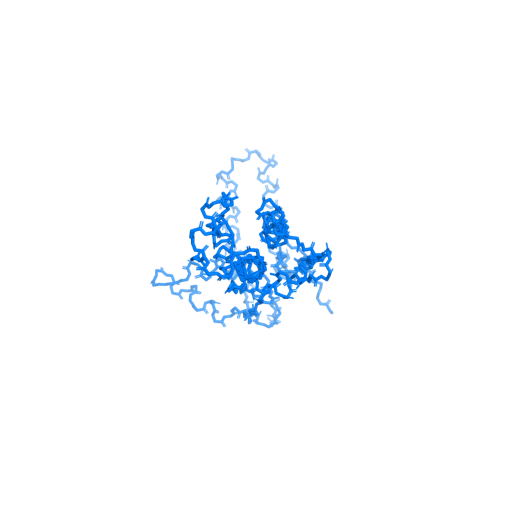 8.129 -12.594 -21.208 1.00 76.44 134 GLU A O 1
ATOM 1132 N N . ALA A 1 135 ? 5.995 -11.898 -21.237 1.00 79.00 135 ALA A N 1
ATOM 1133 C CA . ALA A 1 135 ? 6.075 -11.269 -19.932 1.00 79.00 135 ALA A CA 1
ATOM 1134 C C . ALA A 1 135 ? 6.371 -12.326 -18.855 1.00 79.00 135 ALA A C 1
ATOM 1136 O O . ALA A 1 135 ? 5.775 -13.409 -18.859 1.00 79.00 135 ALA A O 1
ATOM 1137 N N . PRO A 1 136 ? 7.256 -12.021 -17.892 1.00 81.06 136 PRO A N 1
ATOM 1138 C CA . PRO A 1 136 ? 7.550 -12.933 -16.806 1.00 81.06 136 PRO A CA 1
ATOM 1139 C C . PRO A 1 136 ? 6.297 -13.156 -15.957 1.00 81.06 136 PRO A C 1
ATOM 1141 O O . PRO A 1 136 ? 5.299 -12.438 -16.044 1.00 81.06 136 PRO A O 1
ATOM 1144 N N . THR A 1 137 ? 6.347 -14.153 -15.080 1.00 85.88 137 THR A N 1
ATOM 1145 C CA . THR A 1 137 ? 5.196 -14.441 -14.223 1.00 85.88 137 THR A CA 1
ATOM 1146 C C . THR A 1 137 ? 4.860 -13.238 -13.340 1.00 85.88 137 THR A C 1
ATOM 1148 O O . THR A 1 137 ? 5.727 -12.613 -12.723 1.00 85.88 137 THR A O 1
ATOM 1151 N N . LYS A 1 138 ? 3.569 -12.921 -13.261 1.00 90.75 138 LYS A N 1
ATOM 1152 C CA . LYS A 1 138 ? 3.035 -11.909 -12.354 1.00 90.75 138 LYS A CA 1
ATOM 1153 C C . LYS A 1 138 ? 2.761 -12.556 -11.000 1.00 90.75 138 LYS A C 1
ATOM 1155 O O . LYS A 1 138 ? 1.913 -13.440 -10.890 1.00 90.75 138 LYS A O 1
ATOM 1160 N N . LYS A 1 139 ? 3.474 -12.117 -9.966 1.00 92.31 139 LYS A N 1
ATOM 1161 C CA . LYS A 1 139 ? 3.211 -12.508 -8.583 1.00 92.31 139 LYS A CA 1
ATOM 1162 C C . LYS A 1 139 ? 2.246 -11.509 -7.957 1.00 92.31 139 LYS A C 1
ATOM 1164 O O . LYS A 1 139 ? 2.412 -10.298 -8.081 1.00 92.31 139 LYS A O 1
ATOM 1169 N N . VAL A 1 140 ? 1.229 -12.032 -7.285 1.00 95.12 140 VAL A N 1
ATOM 1170 C CA . VAL A 1 140 ? 0.268 -11.225 -6.536 1.00 95.12 140 VAL A CA 1
ATOM 1171 C C . VAL A 1 140 ? 0.687 -11.215 -5.077 1.00 95.12 140 VAL A C 1
ATOM 1173 O O . VAL A 1 140 ? 0.864 -12.276 -4.481 1.00 95.12 140 VAL A O 1
ATOM 1176 N N . TYR A 1 141 ? 0.851 -10.016 -4.535 1.00 93.56 141 TYR A N 1
ATOM 1177 C CA . TYR A 1 141 ? 1.156 -9.774 -3.133 1.00 93.56 141 TYR A CA 1
ATOM 1178 C C . TYR A 1 141 ? -0.072 -9.189 -2.432 1.00 93.56 141 TYR A C 1
ATOM 1180 O O . TYR A 1 141 ? -0.882 -8.500 -3.058 1.00 93.56 141 TYR A O 1
ATOM 1188 N N . ASN A 1 142 ? -0.189 -9.437 -1.135 1.00 94.06 142 ASN A N 1
ATOM 1189 C CA . ASN A 1 142 ? -1.176 -8.820 -0.256 1.00 94.06 142 ASN A CA 1
ATOM 1190 C C . ASN A 1 142 ? -0.484 -7.829 0.687 1.00 94.06 142 ASN A C 1
ATOM 1192 O O . ASN A 1 142 ? 0.741 -7.799 0.796 1.00 94.06 142 ASN A O 1
ATOM 1196 N N . LEU A 1 143 ? -1.269 -7.033 1.411 1.00 93.31 143 LEU A N 1
ATOM 1197 C CA . LEU A 1 143 ? -0.744 -6.070 2.382 1.00 93.31 143 LEU A CA 1
ATOM 1198 C C . LEU A 1 143 ? 0.218 -6.708 3.403 1.00 93.31 143 LEU A C 1
ATOM 1200 O O . LEU A 1 143 ? 1.269 -6.137 3.696 1.00 93.31 143 LEU A O 1
ATOM 1204 N N . ASP A 1 144 ? -0.100 -7.910 3.885 1.00 91.88 144 ASP A N 1
ATOM 1205 C CA . ASP A 1 144 ? 0.705 -8.637 4.875 1.00 91.88 144 ASP A CA 1
ATOM 1206 C C . ASP A 1 144 ? 2.093 -9.051 4.363 1.00 91.88 144 ASP A C 1
ATOM 1208 O O . ASP A 1 144 ? 2.969 -9.377 5.173 1.00 91.88 144 ASP A O 1
ATOM 1212 N N . ASP A 1 145 ? 2.316 -9.048 3.045 1.00 94.25 145 ASP A N 1
ATOM 1213 C CA . ASP A 1 145 ? 3.643 -9.267 2.460 1.00 94.25 145 ASP A CA 1
ATOM 1214 C C . ASP A 1 145 ? 4.559 -8.051 2.662 1.00 94.25 145 ASP A C 1
ATOM 1216 O O . ASP A 1 145 ? 5.781 -8.199 2.686 1.00 94.25 145 ASP A O 1
ATOM 1220 N N . PHE A 1 146 ? 3.980 -6.859 2.846 1.00 95.94 146 PHE A N 1
ATOM 1221 C CA . PHE A 1 146 ? 4.705 -5.593 2.966 1.00 95.94 146 PHE A CA 1
ATOM 1222 C C . PHE A 1 146 ? 4.645 -4.981 4.360 1.00 95.94 146 PHE A C 1
ATOM 1224 O O . PHE A 1 146 ? 5.536 -4.218 4.727 1.00 95.94 146 PHE A O 1
ATOM 1231 N N . LEU A 1 147 ? 3.611 -5.281 5.142 1.00 96.50 147 LEU A N 1
ATOM 1232 C CA . LEU A 1 147 ? 3.370 -4.675 6.443 1.00 96.50 147 LEU A CA 1
ATOM 1233 C C . LEU A 1 147 ? 3.268 -5.749 7.522 1.00 96.50 147 LEU A C 1
ATOM 1235 O O . LEU A 1 147 ? 2.451 -6.661 7.443 1.00 96.50 147 LEU A O 1
ATOM 1239 N N . LYS A 1 148 ? 4.072 -5.607 8.577 1.00 96.38 148 LYS A N 1
ATOM 1240 C CA . LYS A 1 148 ? 3.938 -6.390 9.810 1.00 96.38 148 LYS A CA 1
ATOM 1241 C C . LYS A 1 148 ? 3.606 -5.462 10.966 1.00 96.38 148 LYS A C 1
ATOM 1243 O O . LYS A 1 148 ? 4.359 -4.529 11.231 1.00 96.38 148 LYS A O 1
ATOM 1248 N N . ILE A 1 149 ? 2.506 -5.738 11.661 1.00 95.88 149 ILE A N 1
ATOM 1249 C CA . ILE A 1 149 ? 2.080 -5.019 12.866 1.00 95.88 149 ILE A CA 1
ATOM 1250 C C . ILE A 1 149 ? 2.306 -5.933 14.070 1.00 95.88 149 ILE A C 1
ATOM 1252 O O . ILE A 1 149 ? 1.970 -7.114 14.044 1.00 95.88 149 ILE A O 1
ATOM 1256 N N . SER A 1 150 ? 2.897 -5.397 15.134 1.00 94.62 150 SER A N 1
ATOM 1257 C CA . SER A 1 150 ? 3.155 -6.123 16.374 1.00 94.62 150 SER A CA 1
ATOM 1258 C C . SER A 1 150 ? 2.999 -5.183 17.561 1.00 94.62 150 SER A C 1
ATOM 1260 O O . SER A 1 150 ? 3.792 -4.260 17.739 1.00 94.62 150 SER A O 1
ATOM 1262 N N . LYS A 1 151 ? 2.025 -5.453 18.435 1.00 94.62 151 LYS A N 1
ATOM 1263 C CA . LYS A 1 151 ? 1.685 -4.571 19.560 1.00 94.62 151 LYS A CA 1
ATOM 1264 C C . LYS A 1 151 ? 1.384 -3.154 19.044 1.00 94.62 151 LYS A C 1
ATOM 1266 O O . LYS A 1 151 ? 0.478 -2.996 18.236 1.00 94.62 151 LYS A O 1
ATOM 1271 N N . ASP A 1 152 ? 2.114 -2.144 19.516 1.00 94.06 152 ASP A N 1
ATOM 1272 C CA . ASP A 1 152 ? 1.991 -0.741 19.092 1.00 94.06 152 ASP A CA 1
ATOM 1273 C C . ASP A 1 152 ? 3.027 -0.340 18.024 1.00 94.06 152 ASP A C 1
ATOM 1275 O O . ASP A 1 152 ? 3.167 0.837 17.716 1.00 94.06 152 ASP A O 1
ATOM 1279 N N . SER A 1 153 ? 3.793 -1.286 17.475 1.00 94.62 153 SER A N 1
ATOM 1280 C CA . SER A 1 153 ? 4.769 -0.999 16.424 1.00 94.62 153 SER A CA 1
ATOM 1281 C C . SER A 1 153 ? 4.395 -1.666 15.109 1.00 94.62 153 SER A C 1
ATOM 1283 O O . SER A 1 153 ? 3.631 -2.633 15.053 1.00 94.62 153 SER A O 1
ATOM 1285 N N . TYR A 1 154 ? 4.956 -1.137 14.028 1.00 96.25 154 TYR A N 1
ATOM 1286 C CA . TYR A 1 154 ? 4.826 -1.714 12.704 1.00 96.25 154 TYR A CA 1
ATOM 1287 C C . TYR A 1 154 ? 6.152 -1.636 11.951 1.00 96.25 154 TYR A C 1
ATOM 1289 O O . TYR A 1 154 ? 7.012 -0.803 12.239 1.00 96.25 154 TYR A O 1
ATOM 1297 N N . LYS A 1 155 ? 6.311 -2.519 10.969 1.00 96.62 155 LYS A N 1
ATOM 1298 C CA . LYS A 1 155 ? 7.428 -2.521 10.032 1.00 96.62 155 LYS A CA 1
ATOM 1299 C C . LYS A 1 155 ? 6.880 -2.637 8.619 1.00 96.62 155 LYS A C 1
ATOM 1301 O O . LYS A 1 155 ? 6.204 -3.613 8.301 1.00 96.62 155 LYS A O 1
ATOM 1306 N N . VAL A 1 156 ? 7.215 -1.659 7.782 1.00 96.31 156 VAL A N 1
ATOM 1307 C CA . VAL A 1 156 ? 7.027 -1.749 6.331 1.00 96.31 156 VAL A CA 1
ATOM 1308 C C . VAL A 1 156 ? 8.299 -2.336 5.727 1.00 96.31 156 VAL A C 1
ATOM 1310 O O . VAL A 1 156 ? 9.408 -1.937 6.079 1.00 96.31 156 VAL A O 1
ATOM 1313 N N . SER A 1 157 ? 8.163 -3.349 4.884 1.00 94.56 157 SER A N 1
ATOM 1314 C CA . SER A 1 157 ? 9.260 -4.036 4.206 1.00 94.56 157 SER A CA 1
ATOM 1315 C C . SER A 1 157 ? 8.875 -4.236 2.752 1.00 94.56 157 SER A C 1
ATOM 1317 O O . SER A 1 157 ? 8.118 -5.136 2.411 1.00 94.56 157 SER A O 1
ATOM 1319 N N . VAL A 1 158 ? 9.394 -3.362 1.900 1.00 91.88 158 VAL A N 1
ATOM 1320 C CA . VAL A 1 158 ? 9.182 -3.398 0.456 1.00 91.88 158 VAL A CA 1
ATOM 1321 C C . VAL A 1 158 ? 10.508 -3.770 -0.189 1.00 91.88 158 VAL A C 1
ATOM 1323 O O . VAL A 1 158 ? 11.545 -3.231 0.187 1.00 91.88 158 VAL A O 1
ATOM 1326 N N . ASN A 1 159 ? 10.489 -4.732 -1.110 1.00 88.94 159 ASN A N 1
ATOM 1327 C CA . ASN A 1 159 ? 11.687 -5.126 -1.842 1.00 88.94 159 ASN A CA 1
ATOM 1328 C C . ASN A 1 159 ? 11.954 -4.106 -2.968 1.00 88.94 159 ASN A C 1
ATOM 1330 O O . ASN A 1 159 ? 11.145 -4.060 -3.900 1.00 88.94 159 ASN A O 1
ATOM 1334 N N . PRO A 1 160 ? 13.070 -3.348 -2.947 1.00 89.00 160 PRO A N 1
ATOM 1335 C CA . PRO A 1 160 ? 13.360 -2.344 -3.973 1.00 89.00 160 PRO A CA 1
ATOM 1336 C C . PRO A 1 160 ? 13.476 -2.932 -5.382 1.00 89.00 160 PRO A C 1
ATOM 1338 O O . PRO A 1 160 ? 13.260 -2.230 -6.361 1.00 89.00 160 PRO A O 1
ATOM 1341 N N . GLU A 1 161 ? 13.779 -4.229 -5.506 1.00 85.12 161 GLU A N 1
ATOM 1342 C CA . GLU A 1 161 ? 13.847 -4.925 -6.799 1.00 85.12 161 GLU A CA 1
ATOM 1343 C C . GLU A 1 161 ? 12.530 -4.880 -7.589 1.00 85.12 161 GLU A C 1
ATOM 1345 O O . GLU A 1 161 ? 12.553 -5.002 -8.810 1.00 85.12 161 GLU A O 1
ATOM 1350 N N . LEU A 1 162 ? 11.390 -4.663 -6.920 1.00 86.50 162 LEU A N 1
ATOM 1351 C CA . LEU A 1 162 ? 10.092 -4.478 -7.582 1.00 86.50 162 LEU A CA 1
ATOM 1352 C C . LEU A 1 162 ? 10.018 -3.176 -8.402 1.00 86.50 162 LEU A C 1
ATOM 1354 O O . LEU A 1 162 ? 9.183 -3.080 -9.295 1.00 86.50 162 LEU A O 1
ATOM 1358 N N . PHE A 1 163 ? 10.899 -2.211 -8.116 1.00 86.88 163 PHE A N 1
ATOM 1359 C CA . PHE A 1 163 ? 10.933 -0.857 -8.690 1.00 86.88 163 PHE A CA 1
ATOM 1360 C C . PHE A 1 163 ? 12.204 -0.603 -9.510 1.00 86.88 163 PHE A C 1
ATOM 1362 O O . PHE A 1 163 ? 12.541 0.540 -9.831 1.00 86.88 163 PHE A O 1
ATOM 1369 N N . LYS A 1 164 ? 12.962 -1.663 -9.805 1.00 83.56 164 LYS A N 1
ATOM 1370 C CA . LYS A 1 164 ? 14.198 -1.588 -10.578 1.00 83.56 164 LYS A CA 1
ATOM 1371 C C . LYS A 1 164 ? 14.019 -2.202 -11.954 1.00 83.56 164 LYS A C 1
ATOM 1373 O O . LYS A 1 164 ? 13.406 -3.255 -12.134 1.00 83.56 164 LYS A O 1
ATOM 1378 N N . LEU A 1 165 ? 14.621 -1.528 -12.918 1.00 81.75 165 LEU A N 1
ATOM 1379 C CA . LEU A 1 165 ? 14.716 -1.927 -14.303 1.00 81.75 165 LEU A CA 1
ATOM 1380 C C . LEU A 1 165 ? 16.166 -2.292 -14.588 1.00 81.75 165 LEU A C 1
ATOM 1382 O O . LEU A 1 165 ? 17.069 -1.492 -14.348 1.00 81.75 165 LEU A O 1
ATOM 1386 N N . TYR A 1 166 ? 16.382 -3.482 -15.127 1.00 78.00 166 TYR A N 1
ATOM 1387 C CA . TYR A 1 166 ? 17.711 -3.973 -15.461 1.00 78.00 166 TYR A CA 1
ATOM 1388 C C . TYR A 1 166 ? 17.881 -4.148 -16.964 1.00 78.00 166 TYR A C 1
ATOM 1390 O O . TYR A 1 166 ? 16.981 -4.655 -17.644 1.00 78.00 166 TYR A O 1
ATOM 1398 N N . LEU A 1 167 ? 19.078 -3.805 -17.439 1.00 70.81 167 LEU A N 1
ATOM 1399 C CA . LEU A 1 167 ? 19.688 -4.464 -18.583 1.00 70.81 167 LEU A CA 1
ATOM 1400 C C . LEU A 1 167 ? 20.181 -5.832 -18.144 1.00 70.81 167 LEU A C 1
ATOM 1402 O O . LEU A 1 167 ? 20.569 -6.073 -17.001 1.00 70.81 167 LEU A O 1
ATOM 1406 N N . THR A 1 168 ? 20.153 -6.760 -19.072 1.00 58.78 168 THR A N 1
ATOM 1407 C CA . THR A 1 168 ? 20.201 -8.186 -18.721 1.00 58.78 168 THR A CA 1
ATOM 1408 C C . THR A 1 168 ? 21.136 -8.983 -19.611 1.00 58.78 168 THR A C 1
ATOM 1410 O O . THR A 1 168 ? 21.364 -10.169 -19.383 1.00 58.78 168 THR A O 1
ATOM 1413 N N . ASN A 1 169 ? 21.731 -8.309 -20.593 1.00 60.44 169 ASN A N 1
ATOM 1414 C CA . ASN A 1 169 ? 22.716 -8.859 -21.500 1.00 60.44 169 ASN A CA 1
ATOM 1415 C C . ASN A 1 169 ? 23.569 -7.760 -22.138 1.00 60.44 169 ASN A C 1
ATOM 1417 O O . ASN A 1 169 ? 23.198 -6.588 -22.174 1.00 60.44 169 ASN A O 1
ATOM 1421 N N . GLU A 1 170 ? 24.683 -8.204 -22.706 1.00 64.00 170 GLU A N 1
ATOM 1422 C CA . GLU A 1 170 ? 25.724 -7.357 -23.284 1.00 64.00 170 GLU A CA 1
ATOM 1423 C C . GLU A 1 170 ? 25.271 -6.627 -24.555 1.00 64.00 170 GLU A C 1
ATOM 1425 O O . GLU A 1 170 ? 25.629 -5.474 -24.739 1.00 64.00 170 GLU A O 1
ATOM 1430 N N . LYS A 1 171 ? 24.405 -7.212 -25.394 1.00 66.56 171 LYS A N 1
ATOM 1431 C CA . LYS A 1 171 ? 23.912 -6.516 -26.599 1.00 66.56 171 LYS A CA 1
ATOM 1432 C C . LYS A 1 171 ? 23.007 -5.330 -26.266 1.00 66.56 171 LYS A C 1
ATOM 1434 O O . LYS A 1 171 ? 23.075 -4.302 -26.927 1.00 66.56 171 LYS A O 1
ATOM 1439 N N . GLN A 1 172 ? 22.154 -5.460 -25.248 1.00 66.00 172 GLN A N 1
ATOM 1440 C CA . GLN A 1 172 ? 21.347 -4.345 -24.745 1.00 66.00 172 GLN A CA 1
ATOM 1441 C C . GLN A 1 172 ? 22.230 -3.235 -24.181 1.00 66.00 172 GLN A C 1
ATOM 1443 O O . GLN A 1 172 ? 21.927 -2.062 -24.379 1.00 66.00 172 GLN A O 1
ATOM 1448 N N . TYR A 1 173 ? 23.313 -3.616 -23.505 1.00 68.94 173 TYR A N 1
ATOM 1449 C CA . TYR A 1 173 ? 24.312 -2.683 -23.011 1.00 68.94 173 TYR A CA 1
ATOM 1450 C C . TYR A 1 173 ? 25.005 -1.937 -24.156 1.00 68.94 173 TYR A C 1
ATOM 1452 O O . TYR A 1 173 ? 24.962 -0.712 -24.186 1.00 68.94 173 TYR A O 1
ATOM 1460 N N . GLU A 1 174 ? 25.542 -2.655 -25.144 1.00 71.88 174 GLU A N 1
ATOM 1461 C CA . GLU A 1 174 ? 26.187 -2.068 -26.327 1.00 71.88 174 GLU A CA 1
ATOM 1462 C C . GLU A 1 174 ? 25.241 -1.123 -27.081 1.00 71.88 174 GLU A C 1
ATOM 1464 O O . GLU A 1 174 ? 25.596 0.016 -27.377 1.00 71.88 174 GLU A O 1
ATOM 1469 N N . ALA A 1 175 ? 24.002 -1.555 -27.331 1.00 71.75 175 ALA A N 1
ATOM 1470 C CA . ALA A 1 175 ? 22.976 -0.737 -27.974 1.00 71.75 175 ALA A CA 1
ATOM 1471 C C . ALA A 1 175 ? 22.699 0.565 -27.201 1.00 71.75 175 ALA A C 1
ATOM 1473 O O . ALA A 1 175 ? 22.565 1.641 -27.792 1.00 71.75 175 ALA A O 1
ATOM 1474 N N . MET A 1 176 ? 22.617 0.473 -25.873 1.00 73.25 176 MET A N 1
ATOM 1475 C CA . MET A 1 176 ? 22.403 1.628 -25.013 1.00 73.25 176 MET A CA 1
ATOM 1476 C C . MET A 1 176 ? 23.597 2.571 -24.961 1.00 73.25 176 MET A C 1
ATOM 1478 O O . MET A 1 176 ? 23.395 3.788 -24.925 1.00 73.25 176 MET A O 1
ATOM 1482 N N . ASP A 1 177 ? 24.812 2.036 -24.947 1.00 79.12 177 ASP A N 1
ATOM 1483 C CA . ASP A 1 177 ? 26.033 2.832 -24.932 1.00 79.12 177 ASP A CA 1
ATOM 1484 C C . ASP A 1 177 ? 26.162 3.625 -26.240 1.00 79.12 177 ASP A C 1
ATOM 1486 O O . ASP A 1 177 ? 26.292 4.851 -26.215 1.00 79.12 177 ASP A O 1
ATOM 1490 N N . VAL A 1 178 ? 25.934 2.968 -27.385 1.00 80.38 178 VAL A N 1
ATOM 1491 C CA . VAL A 1 178 ? 25.916 3.610 -28.711 1.00 80.38 178 VAL A CA 1
ATOM 1492 C C . VAL A 1 178 ? 24.859 4.721 -28.788 1.00 80.38 178 VAL A C 1
ATOM 1494 O O . VAL A 1 178 ? 25.151 5.836 -29.233 1.00 80.38 178 VAL A O 1
ATOM 1497 N N . ALA A 1 179 ? 23.633 4.466 -28.316 1.00 77.38 179 ALA A N 1
ATOM 1498 C CA . ALA A 1 179 ? 22.581 5.485 -28.288 1.00 77.38 179 ALA A CA 1
ATOM 1499 C C . ALA A 1 179 ? 22.937 6.655 -27.351 1.00 77.38 179 ALA A C 1
ATOM 1501 O O . ALA A 1 179 ? 22.716 7.826 -27.680 1.00 77.38 179 ALA A O 1
ATOM 1502 N N . THR A 1 180 ? 23.524 6.354 -26.193 1.00 79.31 180 THR A N 1
ATOM 1503 C CA . THR A 1 180 ? 23.948 7.349 -25.203 1.00 79.31 180 THR A CA 1
ATOM 1504 C C . THR A 1 180 ? 25.050 8.247 -25.761 1.00 79.31 180 THR A C 1
ATOM 1506 O O . THR A 1 180 ? 24.989 9.473 -25.614 1.00 79.31 180 THR A O 1
ATOM 1509 N N . ASP A 1 181 ? 26.032 7.674 -26.448 1.00 83.88 181 ASP A N 1
ATOM 1510 C CA . ASP A 1 181 ? 27.116 8.417 -27.079 1.00 83.88 181 ASP A CA 1
ATOM 1511 C C . ASP A 1 181 ? 26.640 9.304 -28.225 1.00 83.88 181 ASP A C 1
ATOM 1513 O O . ASP A 1 181 ? 27.085 10.455 -28.334 1.00 83.88 181 ASP A O 1
ATOM 1517 N N . GLN A 1 182 ? 25.658 8.846 -29.002 1.00 83.12 182 GLN A N 1
ATOM 1518 C CA . GLN A 1 182 ? 25.010 9.687 -30.003 1.00 83.12 182 GLN A CA 1
ATOM 1519 C C . GLN A 1 182 ? 24.304 10.891 -29.361 1.00 83.12 182 GLN A C 1
ATOM 1521 O O . GLN A 1 182 ? 24.469 12.024 -29.820 1.00 83.12 182 GLN A O 1
ATOM 1526 N N . VAL A 1 183 ? 23.574 10.690 -28.259 1.00 78.56 183 VAL A N 1
ATOM 1527 C CA . VAL A 1 183 ? 22.932 11.794 -27.522 1.00 78.56 183 VAL A CA 1
ATOM 1528 C C . VAL A 1 183 ? 23.974 12.777 -26.978 1.00 78.56 183 VAL A C 1
ATOM 1530 O O . VAL A 1 183 ? 23.793 13.993 -27.093 1.00 78.56 183 VAL A O 1
ATOM 1533 N N . LYS A 1 184 ? 25.093 12.291 -26.418 1.00 85.69 184 LYS A N 1
ATOM 1534 C CA . LYS A 1 184 ? 26.206 13.154 -25.976 1.00 85.69 184 LYS A CA 1
ATOM 1535 C C . LYS A 1 184 ? 26.792 13.948 -27.147 1.00 85.69 184 LYS A C 1
ATOM 1537 O O . LYS A 1 184 ? 27.087 15.134 -26.987 1.00 85.69 184 LYS A O 1
ATOM 1542 N N . LEU A 1 185 ? 26.955 13.330 -28.319 1.00 87.50 185 LEU A N 1
ATOM 1543 C CA . LEU A 1 185 ? 27.467 13.996 -29.516 1.00 87.50 185 LEU A CA 1
ATOM 1544 C C . LEU A 1 185 ? 26.530 15.113 -29.992 1.00 87.50 185 LEU A C 1
ATOM 1546 O O . LEU A 1 185 ? 27.007 16.224 -30.225 1.00 87.50 185 LEU A O 1
ATOM 1550 N N . CYS A 1 186 ? 25.223 14.854 -30.069 1.00 85.31 186 CYS A N 1
ATOM 1551 C CA . CYS A 1 186 ? 24.222 15.864 -30.422 1.00 85.31 186 CYS A CA 1
ATOM 1552 C C . CYS A 1 186 ? 24.233 17.048 -29.444 1.00 85.31 186 CYS A C 1
ATOM 1554 O O . CYS A 1 186 ? 24.264 18.208 -29.859 1.00 85.31 186 CYS A O 1
ATOM 1556 N N . LYS A 1 187 ? 24.335 16.776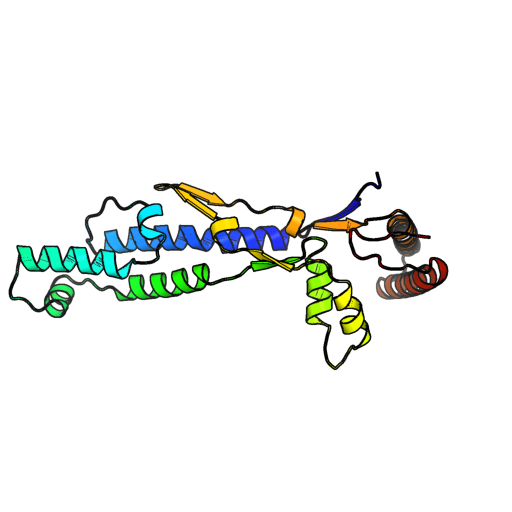 -28.133 1.00 82.50 187 LYS A N 1
ATOM 1557 C CA . LYS A 1 187 ? 24.497 17.827 -27.113 1.00 82.50 187 LYS A CA 1
ATOM 1558 C C . LYS A 1 187 ? 25.757 18.668 -27.340 1.00 82.50 187 LYS A C 1
ATOM 1560 O O . LYS A 1 187 ? 25.685 19.893 -27.265 1.00 82.50 187 LYS A O 1
ATOM 1565 N N . ARG A 1 188 ? 26.902 18.045 -27.655 1.00 92.25 188 ARG A N 1
ATOM 1566 C CA . ARG A 1 188 ? 28.156 18.764 -27.969 1.00 92.25 188 ARG A CA 1
ATOM 1567 C C . ARG A 1 188 ? 28.033 19.637 -29.219 1.00 92.25 188 ARG A C 1
ATOM 1569 O O . ARG A 1 188 ? 28.590 20.730 -29.245 1.00 92.25 188 ARG A O 1
ATOM 1576 N N . LYS A 1 189 ? 27.284 19.179 -30.225 1.00 91.88 189 LYS A N 1
ATOM 1577 C CA . LYS A 1 189 ? 26.980 19.939 -31.447 1.00 91.88 189 LYS A CA 1
ATOM 1578 C C . LYS A 1 189 ? 25.934 21.041 -31.244 1.00 91.88 189 LYS A C 1
ATOM 1580 O O . LYS A 1 189 ? 25.725 21.836 -32.153 1.00 91.88 189 LYS A O 1
ATOM 1585 N N . LYS A 1 190 ? 25.341 21.135 -30.045 1.00 91.06 190 LYS A N 1
ATOM 1586 C CA . LYS A 1 190 ? 24.236 22.046 -29.707 1.00 91.06 190 LYS A CA 1
ATOM 1587 C C . LYS A 1 190 ? 22.998 21.818 -30.582 1.00 91.06 190 LYS A C 1
ATOM 1589 O O . LYS A 1 190 ? 22.265 22.762 -30.875 1.00 91.06 190 LYS A O 1
ATOM 1594 N N . ASP A 1 191 ? 22.758 20.567 -30.972 1.00 86.75 191 ASP A N 1
ATOM 1595 C CA . ASP A 1 191 ? 21.536 20.187 -31.674 1.00 86.75 191 ASP A CA 1
ATOM 1596 C C . ASP A 1 191 ? 20.312 20.453 -30.784 1.00 86.75 191 ASP A C 1
ATOM 1598 O O . ASP A 1 191 ? 20.370 20.354 -29.553 1.00 86.75 191 ASP A O 1
ATOM 1602 N N . SER A 1 192 ? 19.172 20.778 -31.399 1.00 88.38 192 SER A N 1
ATOM 1603 C CA . SER A 1 192 ? 17.932 20.974 -30.646 1.00 88.38 192 SER A CA 1
ATOM 1604 C C . SER A 1 192 ? 17.460 19.656 -30.005 1.00 88.38 192 SER A C 1
ATOM 1606 O O . SER A 1 192 ? 17.757 18.572 -30.524 1.00 88.38 192 SER A O 1
ATOM 1608 N N . PRO A 1 193 ? 16.675 19.701 -28.910 1.00 79.44 193 PRO A N 1
ATOM 1609 C CA . PRO A 1 193 ? 16.114 18.492 -28.306 1.00 79.44 193 PRO A CA 1
ATOM 1610 C C . PRO A 1 193 ? 15.309 17.646 -29.302 1.00 79.44 193 PRO A C 1
ATOM 1612 O O . PRO A 1 193 ? 15.458 16.429 -29.336 1.00 79.44 193 PRO A O 1
ATOM 1615 N N . ALA A 1 194 ? 14.519 18.287 -30.170 1.00 80.19 194 ALA A N 1
ATOM 1616 C CA . ALA A 1 194 ? 13.729 17.600 -31.190 1.00 80.19 194 ALA A CA 1
ATOM 1617 C C . ALA A 1 194 ? 14.609 16.884 -32.231 1.00 80.19 194 ALA A C 1
ATOM 1619 O O . ALA A 1 194 ? 14.340 15.734 -32.577 1.00 80.19 194 ALA A O 1
ATOM 1620 N N . ALA A 1 195 ? 15.683 17.534 -32.696 1.00 81.62 195 ALA A N 1
ATOM 1621 C CA . ALA A 1 195 ? 16.635 16.922 -33.622 1.00 81.62 195 ALA A CA 1
ATOM 1622 C C . ALA A 1 195 ? 17.387 15.755 -32.966 1.00 81.62 195 ALA A C 1
ATOM 1624 O O . ALA A 1 195 ? 17.508 14.688 -33.562 1.00 81.62 195 ALA A O 1
ATOM 1625 N N . THR A 1 196 ? 17.807 15.926 -31.711 1.00 78.12 196 THR A N 1
ATOM 1626 C CA . THR A 1 196 ? 18.479 14.880 -30.928 1.00 78.12 196 THR A CA 1
ATOM 1627 C C . THR A 1 196 ? 17.590 13.646 -30.767 1.00 78.12 196 THR A C 1
ATOM 1629 O O . THR A 1 196 ? 18.046 12.531 -31.003 1.00 78.12 196 THR A O 1
ATOM 1632 N N . ILE A 1 197 ? 16.310 13.833 -30.418 1.00 74.56 197 ILE A N 1
ATOM 1633 C CA . ILE A 1 197 ? 15.338 12.736 -30.284 1.00 74.56 197 ILE A CA 1
ATOM 1634 C C . ILE A 1 197 ? 15.146 12.015 -31.617 1.00 74.56 197 ILE A C 1
ATOM 1636 O O . ILE A 1 197 ? 15.130 10.787 -31.646 1.00 74.56 197 ILE A O 1
ATOM 1640 N N . LYS A 1 198 ? 15.018 12.761 -32.722 1.00 79.06 198 LYS A N 1
ATOM 1641 C CA . LYS A 1 198 ? 14.851 12.170 -34.051 1.00 79.06 198 LYS A CA 1
ATOM 1642 C C . LYS A 1 198 ? 16.055 11.301 -34.432 1.00 79.06 198 LYS A C 1
ATOM 1644 O O . LYS A 1 198 ? 15.864 10.139 -34.769 1.00 79.06 198 LYS A O 1
ATOM 1649 N N . ILE A 1 199 ? 17.270 11.844 -34.322 1.00 79.19 199 ILE A N 1
ATOM 1650 C CA . ILE A 1 199 ? 18.517 11.150 -34.683 1.00 79.19 199 ILE A CA 1
ATOM 1651 C C . ILE A 1 199 ? 18.729 9.915 -33.801 1.00 79.19 199 ILE A C 1
ATOM 1653 O O . ILE A 1 199 ? 19.010 8.833 -34.309 1.00 79.19 199 ILE A O 1
ATOM 1657 N N . ALA A 1 200 ? 18.551 10.048 -32.483 1.00 73.31 200 ALA A N 1
ATOM 1658 C CA . ALA A 1 200 ? 18.664 8.916 -31.567 1.00 73.31 200 ALA A CA 1
ATOM 1659 C C . ALA A 1 200 ? 17.591 7.850 -31.844 1.00 73.31 200 ALA A C 1
ATOM 1661 O O . ALA A 1 200 ? 17.878 6.660 -31.790 1.00 73.31 200 ALA A O 1
ATOM 1662 N N . GLY A 1 201 ? 16.364 8.257 -32.179 1.00 69.12 201 GLY A N 1
ATOM 1663 C CA . GLY A 1 201 ? 15.277 7.338 -32.517 1.00 69.12 201 GLY A CA 1
ATOM 1664 C C . GLY A 1 201 ? 15.496 6.577 -33.827 1.00 69.12 201 GLY A C 1
ATOM 1665 O O . GLY A 1 201 ? 15.118 5.412 -33.916 1.00 69.12 201 GLY A O 1
ATOM 1666 N N . GLU A 1 202 ? 16.101 7.207 -34.837 1.00 76.81 202 GLU A N 1
ATOM 1667 C CA . GLU A 1 202 ? 16.525 6.540 -36.078 1.00 76.81 202 GLU A CA 1
ATOM 1668 C C . GLU A 1 202 ? 17.653 5.539 -35.794 1.00 76.81 202 GLU A C 1
ATOM 1670 O O . GLU A 1 202 ? 17.531 4.370 -36.153 1.00 76.81 202 GLU A O 1
ATOM 1675 N N . LEU A 1 203 ? 18.666 5.948 -35.024 1.00 77.00 203 LEU A N 1
ATOM 1676 C CA . LEU A 1 203 ? 19.765 5.077 -34.604 1.00 77.00 203 LEU A CA 1
ATOM 1677 C C . LEU A 1 203 ? 19.278 3.850 -33.820 1.00 77.00 203 LEU A C 1
ATOM 1679 O O . LEU A 1 203 ? 19.726 2.741 -34.082 1.00 77.00 203 LEU A O 1
ATOM 1683 N N . VAL A 1 204 ? 18.336 4.017 -32.888 1.00 69.00 204 VAL A N 1
ATOM 1684 C CA . VAL A 1 204 ? 17.769 2.891 -32.127 1.00 69.00 204 VAL A CA 1
ATOM 1685 C C . VAL A 1 204 ? 17.067 1.893 -33.051 1.00 69.00 204 VAL A C 1
ATOM 1687 O O . VAL A 1 204 ? 17.207 0.693 -32.844 1.00 69.00 204 VAL A O 1
ATOM 1690 N N . LYS A 1 205 ? 16.350 2.354 -34.085 1.00 67.88 205 LYS A N 1
ATOM 1691 C CA . LYS A 1 205 ? 15.710 1.458 -35.067 1.00 67.88 205 LYS A CA 1
ATOM 1692 C C . LYS A 1 205 ? 16.734 0.695 -35.902 1.00 67.88 205 LYS A C 1
ATOM 1694 O O . LYS A 1 205 ? 16.513 -0.472 -36.216 1.00 67.88 205 LYS A O 1
ATOM 1699 N N . ASP A 1 206 ? 17.827 1.354 -36.265 1.00 66.19 206 ASP A N 1
ATOM 1700 C CA . ASP A 1 206 ? 18.900 0.744 -37.043 1.00 66.19 206 ASP A CA 1
ATOM 1701 C C . ASP A 1 206 ? 19.659 -0.295 -36.204 1.00 66.19 206 ASP A C 1
ATOM 1703 O O . ASP A 1 206 ? 19.824 -1.426 -36.649 1.00 66.19 206 ASP A O 1
ATOM 1707 N N . ILE A 1 207 ? 19.991 0.032 -34.949 1.00 65.88 207 ILE A N 1
ATOM 1708 C CA . ILE A 1 207 ? 20.577 -0.901 -33.975 1.00 65.88 207 ILE A CA 1
ATOM 1709 C C . ILE A 1 207 ? 19.658 -2.108 -33.752 1.00 65.88 207 ILE A C 1
ATOM 1711 O O . ILE A 1 207 ? 20.119 -3.246 -33.781 1.00 65.88 207 ILE A O 1
ATOM 1715 N N . ASP A 1 208 ? 18.357 -1.891 -33.561 1.00 59.41 208 ASP A N 1
ATOM 1716 C CA . ASP A 1 208 ? 17.393 -2.978 -33.348 1.00 59.41 208 ASP A CA 1
ATOM 1717 C C . ASP A 1 208 ? 17.376 -3.960 -34.536 1.00 59.41 208 ASP A C 1
ATOM 1719 O O . ASP A 1 208 ? 17.380 -5.184 -34.362 1.00 59.41 208 ASP A O 1
ATOM 1723 N N . ARG A 1 209 ? 17.464 -3.421 -35.760 1.00 59.69 209 ARG A N 1
ATOM 1724 C CA . ARG A 1 209 ? 17.545 -4.195 -37.004 1.00 59.69 209 ARG A CA 1
ATOM 1725 C C . ARG A 1 209 ? 18.883 -4.926 -37.167 1.00 59.69 209 ARG A C 1
ATOM 1727 O O . ARG A 1 209 ? 18.878 -6.093 -37.561 1.00 59.69 209 ARG A O 1
ATOM 1734 N N . ASP A 1 210 ? 20.000 -4.271 -36.863 1.00 51.16 210 ASP A N 1
ATOM 1735 C CA . ASP A 1 210 ? 21.353 -4.792 -37.099 1.00 51.16 210 ASP A CA 1
ATOM 1736 C C . ASP A 1 210 ? 21.753 -5.849 -36.063 1.00 51.16 210 ASP A C 1
ATOM 1738 O O . ASP A 1 210 ? 22.309 -6.895 -36.405 1.00 51.16 210 ASP A O 1
ATOM 1742 N N . TYR A 1 211 ? 21.396 -5.631 -34.796 1.00 51.03 211 TYR A N 1
ATOM 1743 C CA . TYR A 1 211 ? 21.694 -6.570 -33.714 1.00 51.03 211 TYR A CA 1
ATOM 1744 C C . TYR A 1 211 ? 20.685 -7.719 -33.609 1.00 51.03 211 TYR A C 1
ATOM 1746 O O . TYR A 1 211 ? 20.912 -8.642 -32.815 1.00 51.03 211 TYR A O 1
ATOM 1754 N N . LYS A 1 212 ? 19.600 -7.686 -34.405 1.00 50.50 212 LYS A N 1
ATOM 1755 C CA . LYS A 1 212 ? 18.479 -8.644 -34.368 1.00 50.50 212 LYS A CA 1
ATOM 1756 C C . LYS A 1 212 ? 18.076 -8.952 -32.928 1.00 50.50 212 LYS A C 1
ATOM 1758 O O . LYS A 1 212 ? 18.065 -10.117 -32.513 1.00 50.50 212 LYS A O 1
ATOM 1763 N N . ILE A 1 213 ? 17.839 -7.898 -32.149 1.00 47.72 213 ILE A N 1
ATOM 1764 C CA . ILE A 1 213 ? 17.600 -8.015 -30.712 1.00 47.72 213 ILE A CA 1
ATOM 1765 C C . ILE A 1 213 ? 16.379 -8.921 -30.509 1.00 47.72 213 ILE A C 1
ATOM 1767 O O . ILE A 1 213 ? 15.245 -8.566 -30.820 1.00 47.72 213 ILE A O 1
ATOM 1771 N N . THR A 1 214 ? 16.633 -10.137 -30.030 1.00 37.53 214 THR A N 1
ATOM 1772 C CA . THR A 1 214 ? 15.623 -11.161 -29.758 1.00 37.53 214 THR A CA 1
ATOM 1773 C C . THR A 1 214 ? 15.416 -11.207 -28.252 1.00 37.53 214 THR A C 1
ATOM 1775 O O . THR A 1 214 ? 16.370 -11.348 -27.489 1.00 37.53 214 THR A O 1
ATOM 1778 N N . TRP A 1 215 ? 14.177 -11.001 -27.816 1.00 40.72 215 TRP A N 1
ATOM 1779 C CA . TRP A 1 215 ? 13.804 -10.976 -26.405 1.00 40.72 215 TRP A CA 1
ATOM 1780 C C . TRP A 1 215 ? 13.674 -12.432 -25.922 1.00 40.72 215 TRP A C 1
ATOM 1782 O O . TRP A 1 215 ? 12.893 -13.191 -26.486 1.00 40.72 215 TRP A O 1
ATOM 1792 N N . ASP A 1 216 ? 14.498 -12.853 -24.955 1.00 40.78 216 ASP A N 1
ATOM 1793 C CA . ASP A 1 216 ? 14.436 -14.203 -24.362 1.00 40.78 216 ASP A CA 1
ATOM 1794 C C . ASP A 1 216 ? 13.916 -14.130 -22.920 1.00 40.78 216 ASP A C 1
ATOM 1796 O O . ASP A 1 216 ? 14.285 -13.225 -22.170 1.00 40.78 216 ASP A O 1
ATOM 1800 N N . ASN A 1 217 ? 13.076 -15.091 -22.539 1.00 46.22 217 ASN A N 1
ATOM 1801 C CA . ASN A 1 217 ? 11.873 -14.868 -21.728 1.00 46.22 217 ASN A CA 1
ATOM 1802 C C . ASN A 1 217 ? 11.901 -15.485 -20.325 1.00 46.22 217 ASN A C 1
ATOM 1804 O O . ASN A 1 217 ? 10.891 -15.459 -19.627 1.00 46.22 217 ASN A O 1
ATOM 1808 N N . GLU A 1 218 ? 13.049 -15.984 -19.860 1.00 40.38 218 GLU A N 1
ATOM 1809 C CA . GLU A 1 218 ? 13.172 -16.509 -18.485 1.00 40.38 218 GLU A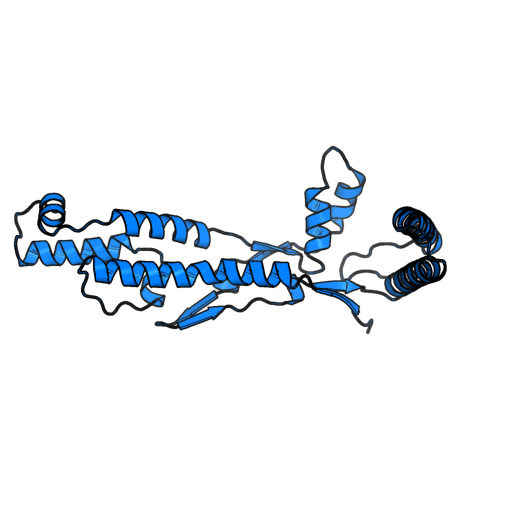 CA 1
ATOM 1810 C C . GLU A 1 218 ? 14.217 -15.799 -17.613 1.00 40.38 218 GLU A C 1
ATOM 1812 O O . GLU A 1 218 ? 14.202 -15.928 -16.393 1.00 40.38 218 GLU A O 1
ATOM 1817 N N . GLN A 1 219 ? 15.069 -14.971 -18.206 1.00 49.47 219 GLN A N 1
ATOM 1818 C CA . GLN A 1 219 ? 15.953 -13.985 -17.580 1.00 49.47 219 GLN A CA 1
ATOM 1819 C C . GLN A 1 219 ? 16.529 -13.236 -18.773 1.00 49.47 219 GLN A C 1
ATOM 1821 O O . GLN A 1 219 ? 17.194 -13.865 -19.586 1.00 49.47 219 GLN A O 1
ATOM 1826 N N . ILE A 1 220 ? 16.168 -11.962 -18.946 1.00 36.50 220 ILE A N 1
ATOM 1827 C CA . ILE A 1 220 ? 16.172 -11.328 -20.272 1.00 36.50 220 ILE A CA 1
ATOM 1828 C C . ILE A 1 220 ? 17.467 -11.636 -21.080 1.00 36.50 220 ILE A C 1
ATOM 1830 O O . ILE A 1 220 ? 18.573 -11.272 -20.685 1.00 36.50 220 ILE A O 1
ATOM 1834 N N . LEU A 1 221 ? 17.261 -12.280 -22.242 1.00 42.06 221 LEU A N 1
ATOM 1835 C CA . LEU A 1 221 ? 18.169 -12.454 -23.396 1.00 42.06 221 LEU A CA 1
ATOM 1836 C C . LEU A 1 221 ? 19.245 -13.580 -23.349 1.00 42.06 221 LEU A C 1
ATOM 1838 O O . LEU A 1 221 ? 20.387 -13.354 -22.942 1.00 42.06 221 LEU A O 1
ATOM 1842 N N . ASN A 1 222 ? 18.966 -14.757 -23.936 1.00 25.56 222 ASN A N 1
ATOM 1843 C CA . ASN A 1 222 ? 19.979 -15.537 -24.662 1.00 25.56 222 ASN A CA 1
ATOM 1844 C C . ASN A 1 222 ? 20.132 -15.037 -26.099 1.00 25.56 222 ASN A C 1
ATOM 1846 O O . ASN A 1 222 ? 19.164 -14.760 -26.799 1.00 25.56 222 ASN A O 1
ATOM 1850 N N . ILE A 1 223 ? 21.383 -15.018 -26.552 1.00 26.92 223 ILE A N 1
ATOM 1851 C CA . ILE A 1 223 ? 21.770 -14.907 -27.960 1.00 26.92 223 ILE A CA 1
ATOM 1852 C C . ILE A 1 223 ? 22.261 -16.288 -28.376 1.00 26.92 223 ILE A C 1
ATOM 1854 O O . ILE A 1 223 ? 23.102 -16.854 -27.674 1.00 26.92 223 ILE A O 1
ATOM 1858 N N . LYS A 1 224 ? 21.769 -16.796 -29.506 1.00 28.20 224 LYS A N 1
ATOM 1859 C CA . LYS A 1 224 ? 22.588 -17.651 -30.370 1.00 28.20 224 LYS A CA 1
ATOM 1860 C C . LYS A 1 224 ? 23.392 -16.767 -31.310 1.00 28.20 224 LYS A C 1
ATOM 1862 O O . LYS A 1 224 ? 22.804 -15.783 -31.815 1.00 28.20 224 LYS A O 1
#

Radius of gyration: 27.42 Å; chains: 1; bounding box: 61×40×72 Å

Foldseek 3Di:
DFDWAFPDFPVVVVVVVLVLLVVLLVLLVVLVVLCVVLVQDDPAFSVNCLVLCSVVSNLVRQLVVCCVPPVPDDSVVSCVVSVGDCPVSVVSSVVNVVLQPDKDKFQPAQGVVLVVLVVVDDPVCPVSVVVNVLGHDIDIDGSVVQWDGDGNDIGGDDDSRSRTHTDQDDLVVVLVVVLVVLLVVCVVVVHDPVVNCVVSVVSSVVSCVVVVLDFHRPGTDDDD

Sequence (224 aa):
MRNKELLQHDQEYEQRFIKNIQLVPEILEAAKNELSKQKVKHNLKLSDLQNGLFVKHFTNYHETQKNKFIPDADYNEYLKLCGIDANKLADMETRYKKLLDIKYPFYTHNHDYWQGIEGRAGRLNPSLVEKLKEAPTKKVYNLDDFLKISKDSYKVSVNPELFKLYLTNEKQYEAMDVATDQVKLCKRKKDSPAATIKIAGELVKDIDRDYKITWDNEQILNIK

pLDDT: mean 83.5, std 15.79, range [25.56, 97.69]

Organism: NCBI:txid221126